Protein AF-A0A3L7NSF2-F1 (afdb_monomer_lite)

Foldseek 3Di:
DDDDDDPPPPDPVPDDDDCVRVDPVQLDDDPVNLCCLLCLLVVLVVQLVVCVVVVVVVSNLVSLLSNLCSLPVNSLVCLLVVSSVDDVVVSLVSQLVSVLLLLAGSQLVSVLVVVCVVQPLHPVNLLQVLQVDDPVVLLVCQLCSRVVSLVVCVVPPVVCVVSSVVSNVSSVVLQVVCVVCVVPDNSSVVSNVSSSSSSSCCCVPPHNVQAHSPQPDPLRRGDPPDDPVSVD

Structure (mmCIF, N/CA/C/O backbone):
data_AF-A0A3L7NSF2-F1
#
_entry.id   AF-A0A3L7NSF2-F1
#
loop_
_atom_site.group_PDB
_atom_site.id
_atom_site.type_symbol
_atom_site.label_atom_id
_atom_site.label_alt_id
_atom_site.label_comp_id
_atom_site.label_asym_id
_atom_site.label_entity_id
_atom_site.label_seq_id
_atom_site.pdbx_PDB_ins_code
_atom_site.Cartn_x
_atom_site.Cartn_y
_atom_site.Cartn_z
_atom_site.occupancy
_atom_site.B_iso_or_equiv
_atom_site.auth_seq_id
_atom_site.auth_comp_id
_atom_site.auth_asym_id
_atom_site.auth_atom_id
_atom_site.pdbx_PDB_model_num
ATOM 1 N N . MET A 1 1 ? 35.091 35.796 -25.288 1.00 38.56 1 MET A N 1
ATOM 2 C CA . MET A 1 1 ? 34.302 34.995 -26.246 1.00 38.56 1 MET A CA 1
ATOM 3 C C . MET A 1 1 ? 34.776 33.554 -26.160 1.00 38.56 1 MET A C 1
ATOM 5 O O . MET A 1 1 ? 35.756 33.196 -26.793 1.00 38.56 1 MET A O 1
ATOM 9 N N . THR A 1 2 ? 34.151 32.759 -25.299 1.00 40.69 2 THR A N 1
ATOM 10 C CA . THR A 1 2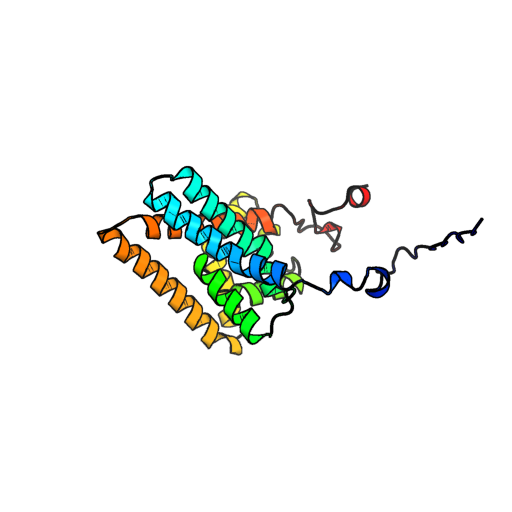 ? 34.398 31.318 -25.173 1.00 40.69 2 THR A CA 1
ATOM 11 C C . THR A 1 2 ? 33.392 30.600 -26.061 1.00 40.69 2 THR A C 1
ATOM 13 O O . THR A 1 2 ? 32.190 30.647 -25.822 1.00 40.69 2 THR A O 1
ATOM 16 N N . THR A 1 3 ? 33.890 30.008 -27.138 1.00 43.97 3 THR A N 1
ATOM 17 C CA . THR A 1 3 ? 33.116 29.259 -28.124 1.00 43.97 3 THR A CA 1
ATOM 18 C C . THR A 1 3 ? 32.697 27.914 -27.533 1.00 43.97 3 THR A C 1
ATOM 20 O O . THR A 1 3 ? 33.499 26.992 -27.395 1.00 43.97 3 THR A O 1
ATOM 23 N N . THR A 1 4 ? 31.426 27.782 -27.158 1.00 45.97 4 THR A N 1
ATOM 24 C CA . THR A 1 4 ? 30.822 26.482 -26.856 1.00 45.97 4 THR A CA 1
ATOM 25 C C . THR A 1 4 ? 30.650 25.706 -28.158 1.00 45.97 4 THR A C 1
ATOM 27 O O . THR A 1 4 ? 29.943 26.117 -29.076 1.00 45.97 4 THR A O 1
ATOM 30 N N . LYS A 1 5 ? 31.354 24.578 -28.247 1.00 44.94 5 LYS A N 1
ATOM 31 C CA . LYS A 1 5 ? 31.265 23.622 -29.352 1.00 44.94 5 LYS A CA 1
ATOM 32 C C . LYS A 1 5 ? 29.852 23.011 -29.346 1.00 44.94 5 LYS A C 1
ATOM 34 O O . LYS A 1 5 ? 29.450 22.498 -28.300 1.00 44.94 5 LYS A O 1
ATOM 39 N N . PRO A 1 6 ? 29.089 23.048 -30.451 1.00 46.16 6 PRO A N 1
ATOM 40 C CA . PRO A 1 6 ? 27.797 22.381 -30.503 1.00 46.16 6 PRO A CA 1
ATOM 41 C C . PRO A 1 6 ? 28.021 20.869 -30.407 1.00 46.16 6 PRO A C 1
ATOM 43 O O . PRO A 1 6 ? 28.740 20.280 -31.215 1.00 46.16 6 PRO A O 1
ATOM 46 N N . CYS A 1 7 ? 27.445 20.251 -29.377 1.00 46.25 7 CYS A N 1
ATOM 47 C CA . CYS A 1 7 ? 27.413 18.804 -29.231 1.00 46.25 7 CYS A CA 1
ATOM 48 C C . CYS A 1 7 ? 26.417 18.260 -30.260 1.00 46.25 7 CYS A C 1
ATOM 50 O O . CYS A 1 7 ? 25.207 18.284 -30.046 1.00 46.25 7 CYS A O 1
ATOM 52 N N . THR A 1 8 ? 26.919 17.826 -31.412 1.00 47.88 8 THR A N 1
ATOM 53 C CA . THR A 1 8 ? 26.154 17.029 -32.372 1.00 47.88 8 THR A CA 1
ATOM 54 C C . THR A 1 8 ? 25.955 15.639 -31.783 1.00 47.88 8 THR A C 1
ATOM 56 O O . THR A 1 8 ? 26.772 14.745 -31.990 1.00 47.88 8 THR A O 1
ATOM 59 N N . VAL A 1 9 ? 24.882 15.466 -31.012 1.00 54.19 9 VAL A N 1
ATOM 60 C CA . VAL A 1 9 ? 24.375 14.140 -30.659 1.00 54.19 9 VAL A CA 1
ATOM 61 C C . VAL A 1 9 ? 23.668 13.603 -31.899 1.00 54.19 9 VAL A C 1
ATOM 63 O O . VAL A 1 9 ? 22.523 13.949 -32.176 1.00 54.19 9 VAL A O 1
ATOM 66 N N . THR A 1 10 ? 24.364 12.786 -32.684 1.00 49.56 10 THR A N 1
ATOM 67 C CA . THR A 1 10 ? 23.710 11.877 -33.628 1.00 49.56 10 THR A CA 1
ATOM 68 C C . THR A 1 10 ? 22.973 10.839 -32.793 1.00 49.56 10 THR A C 1
ATOM 70 O O . THR A 1 10 ? 23.587 9.901 -32.287 1.00 49.56 10 THR A O 1
ATOM 73 N N . ALA A 1 11 ? 21.685 11.080 -32.548 1.00 49.91 11 ALA A N 1
ATOM 74 C CA . ALA A 1 11 ? 20.824 10.166 -31.816 1.00 49.91 11 ALA A CA 1
ATOM 75 C C . ALA A 1 11 ? 20.629 8.896 -32.652 1.00 49.91 11 ALA A C 1
ATOM 77 O O . ALA A 1 11 ? 19.907 8.897 -33.646 1.00 49.91 11 ALA A O 1
ATOM 78 N N . ASP A 1 12 ? 21.315 7.832 -32.253 1.00 55.28 12 ASP A N 1
ATOM 79 C CA . ASP A 1 12 ? 20.995 6.475 -32.668 1.00 55.28 12 ASP A CA 1
ATOM 80 C C . ASP A 1 12 ? 19.658 6.109 -32.007 1.00 55.28 12 ASP A C 1
ATOM 82 O O . ASP A 1 12 ? 19.590 5.976 -30.783 1.00 55.28 12 ASP A O 1
ATOM 86 N N . ALA A 1 13 ? 18.576 6.079 -32.790 1.00 59.28 13 ALA A N 1
ATOM 87 C CA . ALA A 1 13 ? 17.202 6.019 -32.281 1.00 59.28 13 ALA A CA 1
ATOM 88 C C . ALA A 1 13 ? 16.901 4.751 -31.456 1.00 59.28 13 ALA A C 1
ATOM 90 O O . ALA A 1 13 ? 15.953 4.753 -30.672 1.00 59.28 13 ALA A O 1
ATOM 91 N N . ASP A 1 14 ? 17.738 3.716 -31.576 1.00 67.56 14 ASP A N 1
ATOM 92 C CA . ASP A 1 14 ? 17.578 2.431 -30.888 1.00 67.56 14 ASP A CA 1
ATOM 93 C C . ASP A 1 14 ? 18.467 2.264 -29.643 1.00 67.56 14 ASP A C 1
ATOM 95 O O . ASP A 1 14 ? 18.334 1.281 -28.906 1.00 67.56 14 ASP A O 1
ATOM 99 N N . ARG A 1 15 ? 19.369 3.210 -29.347 1.00 84.94 15 ARG A N 1
ATOM 100 C CA . ARG A 1 15 ? 20.243 3.107 -28.170 1.00 84.94 15 ARG A CA 1
ATOM 101 C C . ARG A 1 15 ? 19.612 3.785 -26.952 1.00 84.94 15 ARG A C 1
ATOM 103 O O . ARG A 1 15 ? 19.493 5.007 -26.894 1.00 84.94 15 ARG A O 1
ATOM 110 N N . LEU A 1 16 ? 19.317 3.000 -25.912 1.00 79.50 16 LEU A N 1
ATOM 111 C CA . LEU A 1 16 ? 18.960 3.549 -24.600 1.00 79.50 16 LEU A CA 1
ATOM 112 C C . LEU A 1 16 ? 20.145 4.335 -23.998 1.00 79.50 16 LEU A C 1
ATOM 114 O O . LEU A 1 16 ? 21.285 3.851 -24.040 1.00 79.50 16 LEU A O 1
ATOM 118 N N . PRO A 1 17 ? 19.907 5.525 -23.413 1.00 83.56 17 PRO A N 1
ATOM 119 C CA . PRO A 1 17 ? 20.961 6.307 -22.781 1.00 83.56 17 PRO A CA 1
ATOM 120 C C . PRO A 1 17 ? 21.529 5.566 -21.566 1.00 83.56 17 PRO A C 1
ATOM 122 O O . PRO A 1 17 ? 20.816 4.936 -20.784 1.00 83.56 17 PRO A O 1
ATOM 125 N N . THR A 1 18 ? 22.842 5.647 -21.399 1.00 85.19 18 THR A N 1
ATOM 126 C CA . THR A 1 18 ? 23.561 5.088 -20.252 1.00 85.19 18 THR A CA 1
ATOM 127 C C . THR A 1 18 ? 23.275 5.899 -18.986 1.00 85.19 18 THR A C 1
ATOM 129 O O . THR A 1 18 ? 22.961 7.086 -19.043 1.00 85.19 18 THR A O 1
ATOM 132 N N . LEU A 1 19 ? 23.466 5.298 -17.806 1.00 80.25 19 LEU A N 1
ATOM 133 C CA . LEU A 1 19 ? 23.318 6.013 -16.527 1.00 80.25 19 LEU A CA 1
ATOM 134 C C . LEU A 1 19 ? 24.243 7.236 -16.415 1.00 80.25 19 LEU A C 1
ATOM 136 O O . LEU A 1 19 ? 23.894 8.225 -15.779 1.00 80.25 19 LEU A O 1
ATOM 140 N N . THR A 1 20 ? 25.421 7.184 -17.040 1.00 82.06 20 THR A N 1
ATOM 141 C CA . THR A 1 20 ? 26.344 8.326 -17.080 1.00 82.06 20 THR A CA 1
ATOM 142 C C . THR A 1 20 ? 25.783 9.473 -17.923 1.00 82.06 20 THR A C 1
ATOM 144 O O . THR A 1 20 ? 25.987 10.627 -17.563 1.00 82.06 20 THR A O 1
ATOM 147 N N . GLU A 1 21 ? 25.065 9.162 -19.009 1.00 86.69 21 GLU A N 1
ATOM 148 C CA . GLU A 1 21 ? 24.396 10.145 -19.875 1.00 86.69 21 GLU A CA 1
ATOM 149 C C . GLU A 1 21 ? 23.136 10.727 -19.214 1.00 86.69 21 GLU A C 1
ATOM 151 O O . GLU A 1 21 ? 22.832 11.898 -19.416 1.00 86.69 21 GLU A O 1
ATOM 156 N N . LEU A 1 22 ? 22.433 9.938 -18.394 1.00 83.62 22 LEU A N 1
ATOM 157 C CA . LEU A 1 22 ? 21.234 10.372 -17.665 1.00 83.62 22 LEU A CA 1
ATOM 158 C C . LEU A 1 22 ? 21.534 11.179 -16.392 1.00 83.62 22 LEU A C 1
ATOM 160 O O . LEU A 1 22 ? 20.686 11.953 -15.957 1.00 83.62 22 LEU A O 1
ATOM 164 N N . GLY A 1 23 ? 22.722 11.007 -15.808 1.00 81.31 23 GLY A N 1
ATOM 165 C CA . GLY A 1 23 ? 23.126 11.659 -14.563 1.00 81.31 23 GLY A CA 1
ATOM 166 C C . GLY A 1 23 ? 23.149 10.703 -13.367 1.00 81.31 23 GLY A C 1
ATOM 167 O O . GLY A 1 23 ? 22.295 9.834 -13.192 1.00 81.31 23 GLY A O 1
ATOM 168 N N . ARG A 1 24 ? 24.173 10.853 -12.514 1.00 78.38 24 ARG A N 1
ATOM 169 C CA . ARG A 1 24 ? 24.349 10.035 -11.294 1.00 78.38 24 ARG A CA 1
ATOM 170 C C . ARG A 1 24 ? 23.468 10.493 -10.130 1.00 78.38 24 ARG A C 1
ATOM 172 O O . ARG A 1 24 ? 23.317 9.759 -9.158 1.00 78.38 24 ARG A O 1
ATOM 179 N N . ASP A 1 25 ? 22.906 11.691 -10.216 1.00 79.44 25 ASP A N 1
ATOM 180 C CA . ASP A 1 25 ? 21.967 12.258 -9.249 1.00 79.44 25 ASP A CA 1
ATOM 181 C C . ASP A 1 25 ? 20.656 11.461 -9.171 1.00 79.44 25 ASP A C 1
ATOM 183 O O . ASP A 1 25 ? 20.069 11.366 -8.095 1.00 79.44 25 ASP A O 1
ATOM 187 N N . LEU A 1 26 ? 20.278 10.765 -10.251 1.00 78.94 26 LEU A N 1
ATOM 188 C CA . LEU A 1 26 ? 19.154 9.820 -10.278 1.00 78.94 26 LEU A CA 1
ATOM 189 C C . LEU A 1 26 ? 19.327 8.619 -9.330 1.00 78.94 26 LEU A C 1
ATOM 191 O O . LEU A 1 26 ? 18.358 7.925 -9.032 1.00 78.94 26 LEU A O 1
ATOM 195 N N . LEU A 1 27 ? 20.546 8.366 -8.840 1.00 81.62 27 LEU A N 1
ATOM 196 C CA . LEU A 1 27 ? 20.858 7.249 -7.942 1.00 81.62 27 LEU A CA 1
ATOM 197 C C . LEU A 1 27 ? 20.869 7.649 -6.459 1.00 81.62 27 LEU A C 1
ATOM 199 O O . LEU A 1 27 ? 21.078 6.791 -5.598 1.00 81.62 27 LEU A O 1
ATOM 203 N N . HIS A 1 28 ? 20.686 8.935 -6.135 1.00 85.62 28 HIS A N 1
ATOM 204 C CA . HIS A 1 28 ? 20.808 9.426 -4.766 1.00 85.62 28 HIS A CA 1
ATOM 205 C C . HIS A 1 28 ? 19.482 9.950 -4.202 1.00 85.62 28 HIS A C 1
ATOM 207 O O . HIS A 1 28 ? 18.934 10.953 -4.650 1.00 85.62 28 HIS A O 1
ATOM 213 N N . VAL A 1 29 ? 19.011 9.314 -3.126 1.00 90.06 29 VAL A N 1
ATOM 214 C CA . VAL A 1 29 ? 17.881 9.795 -2.321 1.00 90.06 29 VAL A CA 1
ATOM 215 C C . VAL A 1 29 ? 18.419 10.376 -1.018 1.00 90.06 29 VAL A C 1
ATOM 217 O O . VAL A 1 29 ? 19.033 9.661 -0.224 1.00 90.06 29 VAL A O 1
ATOM 220 N N . SER A 1 30 ? 18.168 11.666 -0.778 1.00 92.56 30 SER A N 1
ATOM 221 C CA . SER A 1 30 ? 18.610 12.329 0.452 1.00 92.56 30 SER A CA 1
ATOM 222 C C . SER A 1 30 ? 17.970 11.702 1.695 1.00 92.56 30 SER A C 1
ATOM 224 O O . SER A 1 30 ? 16.824 11.243 1.667 1.00 92.56 30 SER A O 1
ATOM 226 N N . SER A 1 31 ? 18.684 11.726 2.824 1.00 94.50 31 SER A N 1
ATOM 227 C CA . SER A 1 31 ? 18.188 11.173 4.093 1.00 94.50 31 SER A CA 1
ATOM 228 C C . SER A 1 31 ? 16.869 11.808 4.542 1.00 94.50 31 SER A C 1
ATOM 230 O O . SER A 1 31 ? 16.008 11.111 5.074 1.00 94.50 31 SER A O 1
ATOM 232 N N . VAL A 1 32 ? 16.681 13.107 4.280 1.00 96.44 32 VAL A N 1
ATOM 233 C CA . VAL A 1 32 ? 15.432 13.826 4.581 1.00 96.44 32 VAL A CA 1
ATOM 234 C C . VAL A 1 32 ? 14.285 13.284 3.735 1.00 96.44 32 VAL A C 1
ATOM 236 O O . VAL A 1 32 ? 13.251 12.920 4.286 1.00 96.44 32 VAL A O 1
ATOM 239 N N . ARG A 1 33 ? 14.475 13.154 2.413 1.00 95.00 33 ARG A N 1
ATOM 240 C CA . ARG A 1 33 ? 13.446 12.599 1.524 1.00 95.00 33 ARG A CA 1
ATOM 241 C C . ARG A 1 33 ? 13.092 11.173 1.928 1.00 95.00 33 ARG A C 1
ATOM 243 O O . ARG A 1 33 ? 11.919 10.859 2.049 1.00 95.00 33 ARG A O 1
ATOM 250 N N . ARG A 1 34 ? 14.092 10.344 2.226 1.00 96.19 34 ARG A N 1
ATOM 251 C CA . ARG A 1 34 ? 13.893 8.975 2.720 1.00 96.19 34 ARG A CA 1
ATOM 252 C C . ARG A 1 34 ? 13.057 8.941 4.003 1.00 96.19 34 ARG A C 1
ATOM 254 O O . ARG A 1 34 ? 12.114 8.159 4.086 1.00 96.19 34 ARG A O 1
ATOM 261 N N . ALA A 1 35 ? 13.388 9.778 4.987 1.00 97.12 35 ALA A N 1
ATOM 262 C CA . ALA A 1 35 ? 12.635 9.863 6.236 1.00 97.12 35 ALA A CA 1
ATOM 263 C C . ALA A 1 35 ? 11.191 10.328 5.996 1.00 97.12 35 ALA A C 1
ATOM 265 O O . ALA A 1 35 ? 10.265 9.740 6.549 1.00 97.12 35 ALA A O 1
ATOM 266 N N . MET A 1 36 ? 10.987 11.319 5.123 1.00 97.19 36 MET A N 1
ATOM 267 C CA . MET A 1 36 ? 9.653 11.779 4.735 1.00 97.19 36 MET A CA 1
ATOM 268 C C . MET A 1 36 ? 8.850 10.683 4.029 1.00 97.19 36 MET A C 1
ATOM 270 O O . MET A 1 36 ? 7.712 10.442 4.416 1.00 97.19 36 MET A O 1
ATOM 274 N N . THR A 1 37 ? 9.433 9.976 3.055 1.00 96.81 37 THR A N 1
ATOM 275 C CA . THR A 1 37 ? 8.762 8.889 2.322 1.00 96.81 37 THR A CA 1
ATOM 276 C C . THR A 1 37 ? 8.305 7.775 3.265 1.00 96.81 37 THR A C 1
ATOM 278 O O . THR A 1 37 ? 7.175 7.307 3.152 1.00 96.81 37 THR A O 1
ATOM 281 N N . ILE A 1 38 ? 9.140 7.376 4.232 1.00 97.81 38 ILE A N 1
ATOM 282 C CA . ILE A 1 38 ? 8.776 6.358 5.234 1.00 97.81 38 ILE A CA 1
ATOM 283 C C . ILE A 1 38 ? 7.758 6.903 6.245 1.00 97.81 38 ILE A C 1
ATOM 285 O O . ILE A 1 38 ? 6.877 6.165 6.673 1.00 97.81 38 ILE A O 1
ATOM 289 N N . GLY A 1 39 ? 7.864 8.176 6.636 1.00 98.25 39 GLY A N 1
ATOM 290 C CA . GLY A 1 39 ? 6.999 8.799 7.641 1.00 98.25 39 GLY A CA 1
ATOM 291 C C . GLY A 1 39 ? 5.589 9.127 7.145 1.00 98.25 39 GLY A C 1
ATOM 292 O O . GLY A 1 39 ? 4.640 9.087 7.926 1.00 98.25 39 GLY A O 1
ATOM 293 N N . LEU A 1 40 ? 5.425 9.422 5.854 1.00 97.94 40 LEU A N 1
ATOM 294 C CA . LEU A 1 40 ? 4.169 9.922 5.293 1.00 97.94 40 LEU A CA 1
ATOM 295 C C . LEU A 1 40 ? 2.960 8.975 5.474 1.00 97.94 40 LEU A C 1
ATOM 297 O O . LEU A 1 40 ? 1.902 9.476 5.857 1.00 97.94 40 LEU A O 1
ATOM 301 N N . PRO A 1 41 ? 3.074 7.637 5.305 1.00 98.25 41 PRO A N 1
ATOM 302 C CA . PRO A 1 41 ? 1.992 6.713 5.656 1.00 98.25 41 PRO A CA 1
ATOM 303 C C . PRO A 1 41 ? 1.529 6.849 7.114 1.00 98.25 41 PRO A C 1
ATOM 305 O O . PRO A 1 41 ? 0.333 6.873 7.394 1.00 98.25 41 PRO A O 1
ATOM 308 N N . PHE A 1 42 ? 2.464 6.992 8.056 1.00 98.50 42 PHE A N 1
ATOM 309 C CA . PHE A 1 42 ? 2.132 7.138 9.474 1.00 98.50 42 PHE A CA 1
ATOM 310 C C . PHE A 1 42 ? 1.480 8.488 9.769 1.00 98.50 42 PHE A C 1
ATOM 312 O O . PHE A 1 42 ? 0.560 8.548 10.579 1.00 98.50 42 PHE A O 1
ATOM 319 N N . LEU A 1 43 ? 1.898 9.556 9.082 1.00 98.31 43 LEU A N 1
ATOM 320 C CA . LEU A 1 43 ? 1.248 10.865 9.180 1.00 98.31 43 LEU A CA 1
ATOM 321 C C . LEU A 1 43 ? -0.188 10.828 8.645 1.00 98.31 43 LEU A C 1
ATOM 323 O O . LEU A 1 43 ? -1.082 11.378 9.281 1.00 98.31 43 LEU A O 1
ATOM 327 N N . ALA A 1 44 ? -0.431 10.149 7.521 1.00 98.31 44 ALA A N 1
ATOM 328 C CA . ALA A 1 44 ? -1.778 9.981 6.978 1.00 98.31 44 ALA A CA 1
ATOM 329 C C . ALA A 1 44 ? -2.673 9.155 7.923 1.00 98.31 44 ALA A C 1
ATOM 331 O O . ALA A 1 44 ? -3.812 9.538 8.194 1.00 98.31 44 ALA A O 1
ATOM 332 N N . MET A 1 45 ? -2.137 8.076 8.502 1.00 98.25 45 MET A N 1
ATOM 333 C CA . MET A 1 45 ? -2.825 7.274 9.521 1.00 98.25 45 MET A CA 1
ATOM 334 C C . MET A 1 45 ? -3.129 8.081 10.796 1.00 98.25 45 MET A C 1
ATOM 336 O O . MET A 1 45 ? -4.248 8.044 11.305 1.00 98.25 45 MET A O 1
ATOM 340 N N . ALA A 1 46 ? -2.161 8.855 11.293 1.00 98.44 46 ALA A N 1
ATOM 341 C CA . ALA A 1 46 ? -2.358 9.740 12.438 1.00 98.44 46 ALA A CA 1
ATOM 342 C C . ALA A 1 46 ? -3.412 10.816 12.140 1.00 98.44 46 ALA A C 1
ATOM 344 O O . ALA A 1 46 ? -4.282 11.068 12.970 1.00 98.44 46 ALA A O 1
ATOM 345 N N . GLY A 1 47 ? -3.385 11.396 10.936 1.00 98.50 47 GLY A N 1
ATOM 346 C CA . GLY A 1 47 ? -4.398 12.334 10.461 1.00 98.50 47 GLY A CA 1
ATOM 347 C C . GLY A 1 47 ? -5.795 11.721 10.494 1.00 98.50 47 GLY A C 1
ATOM 348 O O . GLY A 1 47 ? -6.708 12.321 11.056 1.00 98.50 47 GLY A O 1
ATOM 349 N N . TYR A 1 48 ? -5.959 10.496 9.983 1.00 98.62 48 TYR A N 1
ATOM 350 C CA . TYR A 1 48 ? -7.230 9.781 10.087 1.00 98.62 48 TYR A CA 1
ATOM 351 C C . TYR A 1 48 ? -7.691 9.646 11.544 1.00 98.62 48 TYR A C 1
ATOM 353 O O . TYR A 1 48 ? -8.825 10.014 11.859 1.00 98.62 48 TYR A O 1
ATOM 361 N N . ALA A 1 49 ? -6.826 9.155 12.436 1.00 97.81 49 ALA A N 1
ATOM 362 C CA . ALA A 1 49 ? -7.170 8.938 13.840 1.00 97.81 49 ALA A CA 1
ATOM 363 C C . ALA A 1 49 ? -7.583 10.243 14.544 1.00 97.81 49 ALA A C 1
ATOM 365 O O . ALA A 1 49 ? -8.613 10.284 15.216 1.00 97.81 49 ALA A O 1
ATOM 366 N N . ILE A 1 50 ? -6.831 11.327 14.335 1.00 98.44 50 ILE A N 1
ATOM 367 C CA . ILE A 1 50 ? -7.117 12.640 14.924 1.00 98.44 50 ILE A CA 1
ATOM 368 C C . ILE A 1 50 ? -8.440 13.192 14.383 1.00 98.44 50 ILE A C 1
ATOM 370 O O . ILE A 1 50 ? -9.351 13.470 15.162 1.00 98.44 50 ILE A O 1
ATOM 374 N N . PHE A 1 51 ? -8.596 13.305 13.062 1.00 98.62 51 PHE A N 1
ATOM 375 C CA . PHE A 1 51 ? -9.780 13.943 12.483 1.00 98.62 51 PHE A CA 1
ATOM 376 C C . PHE A 1 51 ? -11.058 13.141 12.728 1.00 98.62 51 PHE A C 1
ATOM 378 O O . PHE A 1 51 ? -12.096 13.734 13.016 1.00 98.62 51 PHE A O 1
ATOM 385 N N . SER A 1 52 ? -10.994 11.808 12.685 1.00 97.94 52 SER A N 1
ATOM 386 C CA . SER A 1 52 ? -12.148 10.968 13.026 1.00 97.94 52 SER A CA 1
ATOM 387 C C . SER A 1 52 ? -12.531 11.096 14.504 1.00 97.94 52 SER A C 1
ATOM 389 O O . SER A 1 52 ? -13.718 11.209 14.803 1.00 97.94 52 SER A O 1
ATOM 391 N N . SER A 1 53 ? -11.556 11.185 15.421 1.00 95.88 53 SER A N 1
ATOM 392 C CA . SER A 1 53 ? -11.824 11.407 16.853 1.00 95.88 53 SER A CA 1
ATOM 393 C C . SER A 1 53 ? -12.466 12.769 17.151 1.00 95.88 53 SER A C 1
ATOM 395 O O . SER A 1 53 ? -13.258 12.886 18.081 1.00 95.88 53 SER A O 1
ATOM 397 N N . MET A 1 54 ? -12.184 13.781 16.324 1.00 97.62 54 MET A N 1
ATOM 398 C CA . MET A 1 54 ? -12.805 15.110 16.390 1.00 97.62 54 MET A CA 1
ATOM 399 C C . MET A 1 54 ? -14.151 15.189 15.645 1.00 97.62 54 MET A C 1
ATOM 401 O O . MET A 1 54 ? -14.774 16.249 15.608 1.00 97.62 54 MET A O 1
ATOM 405 N N . GLY A 1 55 ? -14.597 14.098 15.009 1.00 97.06 55 GLY A N 1
ATOM 406 C CA . GLY A 1 55 ? -15.820 14.051 14.202 1.00 97.06 55 GLY A CA 1
ATOM 407 C C . GLY A 1 55 ? -15.703 14.690 12.810 1.00 97.06 55 GLY A C 1
ATOM 408 O O . GLY A 1 55 ? -16.704 14.824 12.108 1.00 97.06 55 GLY A O 1
ATOM 409 N N . TRP A 1 56 ? -14.500 15.072 12.370 1.00 98.31 56 TRP A N 1
ATOM 410 C CA . TRP A 1 56 ? -14.236 15.697 11.067 1.00 98.31 56 TRP A CA 1
ATOM 411 C C . TRP A 1 56 ? -14.102 14.642 9.961 1.00 98.31 56 TRP A C 1
ATOM 413 O O . TRP A 1 56 ? -13.054 14.474 9.331 1.00 98.31 56 TRP A O 1
ATOM 423 N N . TRP A 1 57 ? -15.191 13.913 9.722 1.00 97.94 57 TRP A N 1
ATOM 424 C CA . TRP A 1 57 ? -15.222 12.754 8.828 1.00 97.94 57 TRP A CA 1
ATOM 425 C C . TRP A 1 57 ? -14.751 13.015 7.389 1.00 97.94 57 TRP A C 1
ATOM 427 O O . TRP A 1 57 ? -13.985 12.189 6.894 1.00 97.94 57 TRP A O 1
ATOM 437 N N . PRO A 1 58 ? -15.102 14.129 6.711 1.00 98.25 58 PRO A N 1
ATOM 438 C CA . PRO A 1 58 ? -14.603 14.378 5.357 1.00 98.25 58 PRO A CA 1
ATOM 439 C C . PRO A 1 58 ? -13.071 14.432 5.286 1.00 98.25 58 PRO A C 1
ATOM 441 O O . PRO A 1 58 ? -12.466 13.817 4.412 1.00 98.25 58 PRO A O 1
ATOM 444 N N . VAL A 1 59 ? -12.430 15.103 6.249 1.00 98.19 59 VAL A N 1
ATOM 445 C CA . VAL A 1 59 ? -10.963 15.213 6.309 1.00 98.19 59 VAL A CA 1
ATOM 446 C C . VAL A 1 59 ? -10.332 13.873 6.693 1.00 98.19 59 VAL A C 1
ATOM 448 O O . VAL A 1 59 ? -9.305 13.494 6.133 1.00 98.19 59 VAL A O 1
ATOM 451 N N . ALA A 1 60 ? -10.972 13.111 7.585 1.00 98.31 60 ALA A N 1
ATOM 452 C CA . ALA A 1 60 ? -10.531 11.762 7.926 1.00 98.31 60 ALA A CA 1
ATOM 453 C C . ALA A 1 60 ? -10.545 10.831 6.698 1.00 98.31 60 ALA A C 1
ATOM 455 O O . ALA A 1 60 ? -9.565 10.136 6.439 1.00 98.31 60 ALA A O 1
ATOM 456 N N . VAL A 1 61 ? -11.612 10.853 5.893 1.00 97.88 61 VAL A N 1
ATOM 457 C CA . VAL A 1 61 ? -11.694 10.064 4.652 1.00 97.88 61 VAL A CA 1
ATOM 458 C C . VAL A 1 61 ? -10.601 10.478 3.667 1.00 97.88 61 VAL A C 1
ATOM 460 O O . VAL A 1 61 ? -9.928 9.607 3.118 1.00 97.88 61 VAL A O 1
ATOM 463 N N . ILE A 1 62 ? -10.352 11.782 3.497 1.00 97.81 62 ILE A N 1
ATOM 464 C CA . ILE A 1 62 ? -9.244 12.280 2.662 1.00 97.81 62 ILE A CA 1
ATOM 465 C C . ILE A 1 62 ? -7.895 11.745 3.161 1.00 97.81 62 ILE A C 1
ATOM 467 O O . ILE A 1 62 ? -7.063 11.345 2.348 1.00 97.81 62 ILE A O 1
ATOM 471 N N . ALA A 1 63 ? -7.677 11.674 4.476 1.00 98.25 63 ALA A N 1
ATOM 472 C CA . ALA A 1 63 ? -6.454 11.107 5.039 1.00 98.25 63 ALA A CA 1
ATOM 473 C C . ALA A 1 63 ? -6.287 9.615 4.688 1.00 98.25 63 ALA A C 1
ATOM 475 O O . ALA A 1 63 ? -5.181 9.189 4.353 1.00 98.25 63 ALA A O 1
ATOM 476 N N . VAL A 1 64 ? -7.372 8.829 4.676 1.00 97.69 64 VAL A N 1
ATOM 477 C CA . VAL A 1 64 ? -7.331 7.425 4.220 1.00 97.69 64 VAL A CA 1
ATOM 478 C C . VAL A 1 64 ? -7.089 7.331 2.718 1.00 97.69 64 VAL A C 1
ATOM 480 O O . VAL A 1 64 ? -6.286 6.509 2.290 1.00 97.69 64 VAL A O 1
ATOM 483 N N . MET A 1 65 ? -7.711 8.189 1.907 1.00 95.88 65 MET A N 1
ATOM 484 C CA . MET A 1 65 ? -7.445 8.234 0.464 1.00 95.88 65 MET A CA 1
ATOM 485 C C . MET A 1 65 ? -5.974 8.554 0.175 1.00 95.88 65 MET A C 1
ATOM 487 O O . MET A 1 65 ? -5.350 7.891 -0.654 1.00 95.88 65 MET A O 1
ATOM 491 N N . ALA A 1 66 ? -5.406 9.530 0.891 1.00 96.38 66 ALA A N 1
ATOM 492 C CA . ALA A 1 66 ? -3.988 9.853 0.815 1.00 96.38 66 ALA A CA 1
ATOM 493 C C . ALA A 1 66 ? -3.136 8.649 1.227 1.00 96.38 66 ALA A C 1
ATOM 495 O O . ALA A 1 66 ? -2.226 8.277 0.489 1.00 96.38 66 ALA A O 1
ATOM 496 N N . LEU A 1 67 ? -3.463 7.995 2.349 1.00 97.31 67 LEU A N 1
ATOM 497 C CA . LEU A 1 67 ? -2.781 6.780 2.789 1.00 97.31 67 LEU A CA 1
ATOM 498 C C . LEU A 1 67 ? -2.798 5.703 1.699 1.00 97.31 67 LEU A C 1
ATOM 500 O O . LEU A 1 67 ? -1.735 5.198 1.360 1.00 97.31 67 LEU A O 1
ATOM 504 N N . CYS A 1 68 ? -3.960 5.395 1.117 1.00 94.56 68 CYS A N 1
ATOM 505 C CA . CYS A 1 68 ? -4.092 4.407 0.047 1.00 94.56 68 CYS A CA 1
ATOM 506 C C . CYS A 1 68 ? -3.230 4.757 -1.170 1.00 94.56 68 CYS A C 1
ATOM 508 O O . CYS A 1 68 ? -2.577 3.876 -1.717 1.00 94.56 68 CYS A O 1
ATOM 510 N N . PHE A 1 69 ? -3.188 6.025 -1.590 1.00 93.19 69 PHE A N 1
ATOM 511 C CA . PHE A 1 69 ? -2.307 6.446 -2.681 1.00 93.19 69 PHE A CA 1
ATOM 512 C C . PHE A 1 69 ? -0.827 6.260 -2.316 1.00 93.19 69 PHE A C 1
ATOM 514 O O . PHE A 1 69 ? -0.064 5.692 -3.097 1.00 93.19 69 PHE A O 1
ATOM 521 N N . ILE A 1 70 ? -0.423 6.689 -1.117 1.00 95.25 70 ILE A N 1
ATOM 522 C CA . ILE A 1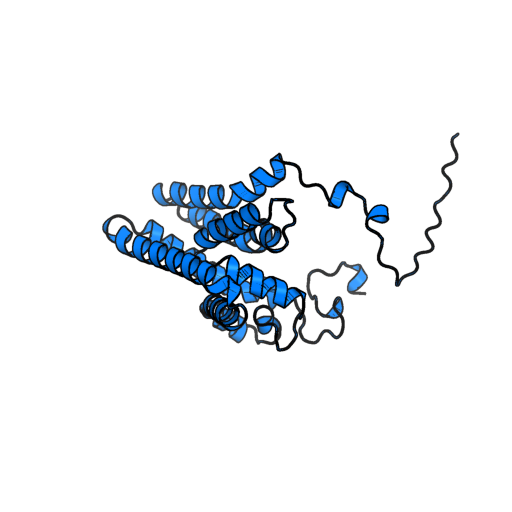 70 ? 0.967 6.611 -0.655 1.00 95.25 70 ILE A CA 1
ATOM 523 C C . ILE A 1 70 ? 1.431 5.150 -0.552 1.00 95.25 70 ILE A C 1
ATOM 525 O O . ILE A 1 70 ? 2.530 4.823 -1.001 1.00 95.25 70 ILE A O 1
ATOM 529 N N . THR A 1 71 ? 0.603 4.261 0.000 1.00 92.81 71 THR A N 1
ATOM 530 C CA . THR A 1 71 ? 0.936 2.838 0.184 1.00 92.81 71 THR A CA 1
ATOM 531 C C . THR A 1 71 ? 0.765 1.992 -1.073 1.00 92.81 71 THR A C 1
ATOM 533 O O . THR A 1 71 ? 1.076 0.808 -1.046 1.00 92.81 71 THR A O 1
ATOM 536 N N . TYR A 1 72 ? 0.309 2.556 -2.191 1.00 85.06 72 TYR A N 1
ATOM 537 C CA . TYR A 1 72 ? 0.264 1.832 -3.461 1.00 85.06 72 TYR A CA 1
ATOM 538 C C . TYR A 1 72 ? 1.177 2.435 -4.517 1.00 85.06 72 TYR A C 1
ATOM 540 O O . TYR A 1 72 ? 2.064 1.752 -5.020 1.00 85.06 72 TYR A O 1
ATOM 548 N N . GLY A 1 73 ? 0.970 3.711 -4.836 1.00 86.62 73 GLY A N 1
ATOM 549 C CA . GLY A 1 73 ? 1.637 4.387 -5.945 1.00 86.62 73 GLY A CA 1
ATOM 550 C C . GLY A 1 73 ? 2.934 5.105 -5.578 1.00 86.62 73 GLY A C 1
ATOM 551 O O . GLY A 1 73 ? 3.601 5.609 -6.474 1.00 86.62 73 GLY A O 1
ATOM 552 N N . SER A 1 74 ? 3.289 5.198 -4.291 1.00 93.81 74 SER A N 1
ATOM 553 C CA . SER A 1 74 ? 4.462 5.960 -3.839 1.00 93.81 74 SER A CA 1
ATOM 554 C C . SER A 1 74 ? 5.360 5.139 -2.909 1.00 93.81 74 SER A C 1
ATOM 556 O O . SER A 1 74 ? 6.094 4.278 -3.388 1.00 93.81 74 SER A O 1
ATOM 558 N N . THR A 1 75 ? 5.308 5.355 -1.592 1.00 97.00 75 THR A N 1
ATOM 559 C CA . THR A 1 75 ? 6.215 4.748 -0.606 1.00 97.00 75 THR A CA 1
ATOM 560 C C . THR A 1 75 ? 6.354 3.236 -0.754 1.00 97.00 75 THR A C 1
ATOM 562 O O . THR A 1 75 ? 7.470 2.721 -0.725 1.00 97.00 75 THR A O 1
ATOM 565 N N . SER A 1 76 ? 5.252 2.503 -0.915 1.00 96.81 76 SER A N 1
ATOM 566 C CA . SER A 1 76 ? 5.345 1.045 -1.030 1.00 96.81 76 SER A CA 1
ATOM 567 C C . SER A 1 76 ? 5.922 0.599 -2.365 1.00 96.81 76 SER A C 1
ATOM 569 O O . SER A 1 76 ? 6.659 -0.379 -2.379 1.00 96.81 76 SER A O 1
ATOM 571 N N . HIS A 1 77 ? 5.665 1.317 -3.460 1.00 96.12 77 HIS A N 1
ATOM 572 C CA . HIS A 1 77 ? 6.302 1.043 -4.749 1.00 96.12 77 HIS A CA 1
ATOM 573 C C . HIS A 1 77 ? 7.825 1.231 -4.646 1.00 96.12 77 HIS A C 1
ATOM 575 O O . HIS A 1 77 ? 8.591 0.341 -5.013 1.00 96.12 77 HIS A O 1
ATOM 581 N N . ASP A 1 78 ? 8.272 2.325 -4.021 1.00 96.50 78 ASP A N 1
ATOM 582 C CA . ASP A 1 78 ? 9.693 2.566 -3.749 1.00 96.50 78 ASP A CA 1
ATOM 583 C C . ASP A 1 78 ? 10.322 1.466 -2.877 1.00 96.50 78 ASP A C 1
ATOM 585 O O . ASP A 1 78 ? 11.442 1.010 -3.124 1.00 96.50 78 ASP A O 1
ATOM 589 N N . LEU A 1 79 ? 9.599 0.994 -1.858 1.00 97.75 79 LEU A N 1
ATOM 590 C CA . LEU A 1 79 ? 10.046 -0.112 -1.011 1.00 97.75 79 LEU A CA 1
ATOM 591 C C . LEU A 1 79 ? 10.051 -1.449 -1.763 1.00 97.75 79 LEU A C 1
ATOM 593 O O . LEU A 1 79 ? 10.962 -2.251 -1.573 1.00 97.75 79 LEU A O 1
ATOM 597 N N . VAL A 1 80 ? 9.079 -1.719 -2.629 1.00 97.69 80 VAL A N 1
ATOM 598 C CA . VAL A 1 80 ? 9.046 -2.938 -3.448 1.00 97.69 80 VAL A CA 1
ATOM 599 C C . VAL A 1 80 ? 10.270 -3.004 -4.363 1.00 97.69 80 VAL A C 1
ATOM 601 O O . VAL A 1 80 ? 10.951 -4.033 -4.387 1.00 97.69 80 VAL A O 1
ATOM 604 N N . HIS A 1 81 ? 10.605 -1.885 -5.010 1.00 96.44 81 HIS A N 1
ATOM 605 C CA . HIS A 1 81 ? 11.752 -1.753 -5.916 1.00 96.44 81 HIS A CA 1
ATOM 606 C C . HIS A 1 81 ? 13.083 -1.438 -5.215 1.00 96.44 81 HIS A C 1
ATOM 608 O O . HIS A 1 81 ? 14.125 -1.385 -5.861 1.00 96.44 81 HIS A O 1
ATOM 614 N N . GLN A 1 82 ? 13.079 -1.266 -3.890 1.00 95.31 82 GLN A N 1
ATOM 615 C CA . GLN A 1 82 ? 14.260 -0.940 -3.073 1.00 95.31 82 GLN A CA 1
ATOM 616 C C . GLN A 1 82 ? 14.980 0.354 -3.501 1.00 95.31 82 GLN A C 1
ATOM 618 O O . GLN A 1 82 ? 16.185 0.510 -3.286 1.00 95.31 82 GLN A O 1
ATOM 623 N N . THR A 1 83 ? 14.244 1.320 -4.052 1.00 94.06 83 THR A N 1
ATOM 624 C CA . THR A 1 83 ? 14.790 2.577 -4.602 1.00 94.06 83 THR A CA 1
ATOM 625 C C . THR A 1 83 ? 15.247 3.553 -3.518 1.00 94.06 83 THR A C 1
ATOM 627 O O . THR A 1 83 ? 16.044 4.452 -3.775 1.00 94.06 83 THR A O 1
ATOM 630 N N . LEU A 1 84 ? 14.810 3.360 -2.268 1.00 93.88 84 LEU A N 1
ATOM 631 C CA . LEU A 1 84 ? 15.170 4.239 -1.152 1.00 93.88 84 LEU A CA 1
ATOM 632 C C . LEU A 1 84 ? 16.615 4.066 -0.667 1.00 93.88 84 LEU A C 1
ATOM 634 O O . LEU A 1 84 ? 17.074 4.878 0.139 1.00 93.88 84 LEU A O 1
ATOM 638 N N . GLY A 1 85 ? 17.335 3.026 -1.104 1.00 92.62 85 GLY A N 1
ATOM 639 C CA . GLY A 1 85 ? 18.714 2.754 -0.676 1.00 92.62 85 GLY A CA 1
ATOM 640 C C . GLY A 1 85 ? 18.832 2.314 0.790 1.00 92.62 85 GLY A C 1
ATOM 641 O O . GLY A 1 85 ? 19.806 2.638 1.474 1.00 92.62 85 GLY A O 1
ATOM 642 N N . LEU A 1 86 ? 17.808 1.628 1.303 1.00 95.00 86 LEU A N 1
ATOM 643 C CA . LEU A 1 86 ? 17.801 1.017 2.633 1.00 95.00 86 LEU A CA 1
ATOM 644 C C . LEU A 1 86 ? 18.528 -0.335 2.618 1.00 95.00 86 LEU A C 1
ATOM 646 O O . LEU A 1 86 ? 18.570 -1.026 1.602 1.00 95.00 86 LEU A O 1
ATOM 650 N N . ARG A 1 87 ? 19.038 -0.782 3.775 1.00 96.50 87 ARG A N 1
ATOM 651 C CA . ARG A 1 87 ? 19.485 -2.182 3.917 1.00 96.50 87 ARG A CA 1
ATOM 652 C C . ARG A 1 87 ? 18.285 -3.107 3.681 1.00 96.50 87 ARG A C 1
ATOM 654 O O . ARG A 1 87 ? 17.198 -2.834 4.185 1.00 96.50 87 ARG A O 1
ATOM 661 N N . ARG A 1 88 ? 18.492 -4.231 2.986 1.00 94.81 88 ARG A N 1
ATOM 662 C CA . ARG A 1 88 ? 17.422 -5.157 2.561 1.00 94.81 88 ARG A CA 1
ATOM 663 C C . ARG A 1 88 ? 16.474 -5.587 3.690 1.00 94.81 88 ARG A C 1
ATOM 665 O O . ARG A 1 88 ? 15.267 -5.642 3.478 1.00 94.81 88 ARG A O 1
ATOM 672 N N . SER A 1 89 ? 17.001 -5.859 4.885 1.00 96.31 89 SER A N 1
ATOM 673 C CA . SER A 1 89 ? 16.192 -6.227 6.056 1.00 96.31 89 SER A CA 1
ATOM 674 C C . SER A 1 89 ? 15.284 -5.088 6.525 1.00 96.31 89 SER A C 1
ATOM 676 O O . SER A 1 89 ? 14.100 -5.309 6.755 1.00 96.31 89 SER A O 1
ATOM 678 N N . TRP A 1 90 ? 15.811 -3.865 6.604 1.00 97.62 90 TRP A N 1
ATOM 679 C CA . TRP A 1 90 ? 15.035 -2.676 6.955 1.00 97.62 90 TRP A CA 1
ATOM 680 C C . TRP A 1 90 ? 13.997 -2.338 5.894 1.00 97.62 90 TRP A C 1
ATOM 682 O O . TRP A 1 90 ? 12.875 -1.988 6.232 1.00 97.62 90 TRP A O 1
ATOM 692 N N . ASN A 1 91 ? 14.342 -2.490 4.619 1.00 97.75 91 ASN A N 1
ATOM 693 C CA . ASN A 1 91 ? 13.402 -2.289 3.528 1.00 97.75 91 ASN A CA 1
ATOM 694 C C . ASN A 1 91 ? 12.212 -3.258 3.622 1.00 97.75 91 ASN A C 1
ATOM 696 O O . ASN A 1 91 ? 11.062 -2.843 3.534 1.00 97.75 91 ASN A O 1
ATOM 700 N N . GLN A 1 92 ? 12.488 -4.547 3.851 1.00 97.00 92 GLN A N 1
ATOM 701 C CA . GLN A 1 92 ? 11.449 -5.551 4.088 1.00 97.00 92 GLN A CA 1
ATOM 702 C C . GLN A 1 92 ? 10.602 -5.203 5.313 1.00 97.00 92 GLN A C 1
ATOM 704 O O . GLN A 1 92 ? 9.383 -5.288 5.234 1.00 97.00 92 GLN A O 1
ATOM 709 N N . PHE A 1 93 ? 11.236 -4.830 6.426 1.00 98.06 93 PHE A N 1
ATOM 710 C CA . PHE A 1 93 ? 10.538 -4.454 7.652 1.00 98.06 93 PHE A CA 1
ATOM 711 C C . PHE A 1 93 ? 9.572 -3.289 7.412 1.00 98.06 93 PHE A C 1
ATOM 713 O O . PHE A 1 93 ? 8.394 -3.402 7.741 1.00 98.06 93 PHE A O 1
ATOM 720 N N . TRP A 1 94 ? 10.050 -2.204 6.795 1.00 98.38 94 TRP A N 1
ATOM 721 C CA . TRP A 1 94 ? 9.224 -1.033 6.507 1.00 98.38 94 TRP A CA 1
ATOM 722 C C . TRP A 1 94 ? 8.094 -1.354 5.542 1.00 98.38 94 TRP A C 1
ATOM 724 O O . TRP A 1 94 ? 6.974 -0.922 5.788 1.00 98.38 94 TRP A O 1
ATOM 734 N N . LEU A 1 95 ? 8.352 -2.155 4.503 1.00 98.44 95 LEU A N 1
ATOM 735 C CA . LEU A 1 95 ? 7.301 -2.599 3.594 1.00 98.44 95 LEU A CA 1
ATOM 736 C C . LEU A 1 95 ? 6.223 -3.376 4.350 1.00 98.44 95 LEU A C 1
ATOM 738 O O . LEU A 1 95 ? 5.056 -3.023 4.278 1.00 98.44 95 LEU A O 1
ATOM 742 N N . SER A 1 96 ? 6.600 -4.393 5.124 1.00 98.25 96 SER A N 1
ATOM 743 C CA . SER A 1 96 ? 5.642 -5.182 5.901 1.00 98.25 96 SER A CA 1
ATOM 744 C C . SER A 1 96 ? 4.839 -4.311 6.874 1.00 98.25 96 SER A C 1
ATOM 746 O O . SER A 1 96 ? 3.623 -4.445 6.946 1.00 98.25 96 SER A O 1
ATOM 748 N N . LEU A 1 97 ? 5.495 -3.396 7.593 1.00 98.31 97 LEU A N 1
ATOM 749 C CA . LEU A 1 97 ? 4.843 -2.525 8.573 1.00 98.31 97 LEU A CA 1
ATOM 750 C C . LEU A 1 97 ? 3.879 -1.516 7.929 1.00 98.31 97 LEU A C 1
ATOM 752 O O . LEU A 1 97 ? 2.772 -1.327 8.423 1.00 98.31 97 LEU A O 1
ATOM 756 N N . ILE A 1 98 ? 4.285 -0.868 6.837 1.00 98.44 98 ILE A N 1
ATOM 757 C CA . ILE A 1 98 ? 3.462 0.130 6.137 1.00 98.44 98 ILE A CA 1
ATOM 758 C C . ILE A 1 98 ? 2.260 -0.537 5.465 1.00 98.44 98 ILE A C 1
ATOM 760 O O . ILE A 1 98 ? 1.149 -0.012 5.506 1.00 98.44 98 ILE A O 1
ATOM 764 N N . GLU A 1 99 ? 2.452 -1.725 4.901 1.00 97.81 99 GLU A N 1
ATOM 765 C CA . GLU A 1 99 ? 1.385 -2.470 4.232 1.00 97.81 99 GLU A CA 1
ATOM 766 C C . GLU A 1 99 ? 0.338 -2.993 5.225 1.00 97.81 99 GLU A C 1
ATOM 768 O O . GLU A 1 99 ? -0.848 -3.035 4.891 1.00 97.81 99 GLU A O 1
ATOM 773 N N . LEU A 1 100 ? 0.733 -3.274 6.475 1.00 97.75 100 LEU A N 1
ATOM 774 C CA . LEU A 1 100 ? -0.205 -3.581 7.559 1.00 97.75 100 LEU A CA 1
ATOM 775 C C . LEU A 1 100 ? -1.150 -2.416 7.877 1.00 97.75 100 LEU A C 1
ATOM 777 O O . LEU A 1 100 ? -2.296 -2.679 8.236 1.00 97.75 100 LEU A O 1
ATOM 781 N N . LEU A 1 101 ? -0.733 -1.153 7.692 1.00 97.44 101 LEU A N 1
ATOM 782 C CA . LEU A 1 101 ? -1.656 -0.014 7.809 1.00 97.44 101 LEU A CA 1
ATOM 783 C C . LEU A 1 101 ? -2.803 -0.168 6.802 1.00 97.44 101 LEU A C 1
ATOM 785 O O . LEU A 1 101 ? -3.964 0.012 7.130 1.00 97.44 101 LEU A O 1
ATOM 789 N N . SER A 1 102 ? -2.500 -0.610 5.583 1.00 95.56 102 SER A N 1
ATOM 790 C CA . SER A 1 102 ? -3.518 -0.857 4.556 1.00 95.56 102 SER A CA 1
ATOM 791 C C . SER A 1 102 ? -4.182 -2.238 4.651 1.00 95.56 102 SER A C 1
ATOM 793 O O . SER A 1 102 ? -4.876 -2.620 3.715 1.00 95.56 102 SER A O 1
ATOM 795 N N . LEU A 1 103 ? -3.976 -2.988 5.743 1.00 96.38 103 LEU A N 1
ATOM 796 C CA . LEU A 1 103 ? -4.472 -4.359 5.939 1.00 96.38 103 LEU A CA 1
ATOM 797 C C . LEU A 1 103 ? -4.035 -5.335 4.829 1.00 96.38 103 LEU A C 1
ATOM 799 O O . LEU A 1 103 ? -4.792 -6.214 4.414 1.00 96.38 103 LEU A O 1
ATOM 803 N N . ARG A 1 104 ? -2.795 -5.188 4.344 1.00 95.50 104 ARG A N 1
ATOM 804 C CA . ARG A 1 104 ? -2.208 -6.002 3.269 1.00 95.50 104 ARG A CA 1
ATOM 805 C C . ARG A 1 104 ? -0.901 -6.664 3.704 1.00 95.50 104 ARG A C 1
ATOM 807 O O . ARG A 1 104 ? -0.251 -6.266 4.667 1.00 95.50 104 ARG A O 1
ATOM 814 N N . SER A 1 105 ? -0.510 -7.698 2.962 1.00 97.69 105 SER A N 1
ATOM 815 C CA . SER A 1 105 ? 0.791 -8.353 3.110 1.00 97.69 105 SER A CA 1
ATOM 816 C C . SER A 1 105 ? 1.805 -7.697 2.180 1.00 97.69 105 SER A C 1
ATOM 818 O O . SER A 1 105 ? 1.731 -7.854 0.960 1.00 97.69 105 SER A O 1
ATOM 820 N N . GLY A 1 106 ? 2.792 -7.009 2.753 1.00 97.81 106 GLY A N 1
ATOM 821 C CA . GLY A 1 106 ? 3.869 -6.400 1.976 1.00 97.81 106 GLY A CA 1
ATOM 822 C C . GLY A 1 106 ? 4.765 -7.419 1.271 1.00 97.81 106 GLY A C 1
ATOM 823 O O . GLY A 1 106 ? 5.290 -7.151 0.192 1.00 97.81 106 GL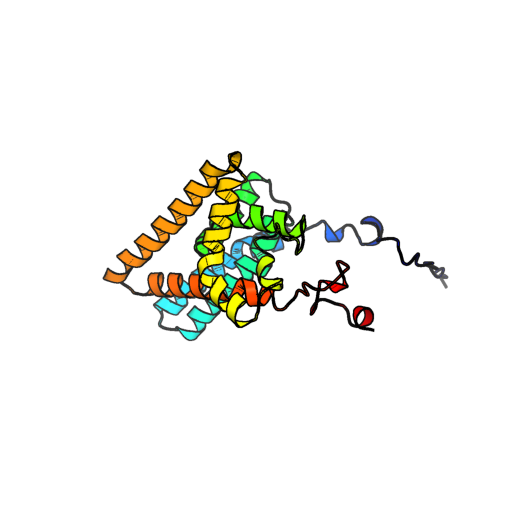Y A O 1
ATOM 824 N N . THR A 1 107 ? 4.911 -8.622 1.830 1.00 98.38 107 THR A N 1
ATOM 825 C CA . THR A 1 107 ? 5.647 -9.704 1.167 1.00 98.38 107 THR A CA 1
ATOM 826 C C . THR A 1 107 ? 4.892 -10.242 -0.043 1.00 98.38 107 THR A C 1
ATOM 828 O O . THR A 1 107 ? 5.515 -10.426 -1.087 1.00 98.38 107 THR A O 1
ATOM 831 N N . ALA A 1 108 ? 3.576 -10.459 0.064 1.00 98.06 108 ALA A N 1
ATOM 832 C CA . ALA A 1 108 ? 2.765 -10.859 -1.082 1.00 98.06 108 ALA A CA 1
ATOM 833 C C . ALA A 1 108 ? 2.795 -9.787 -2.175 1.00 98.06 108 ALA A C 1
ATOM 835 O O . ALA A 1 108 ? 3.058 -10.124 -3.326 1.00 98.06 108 ALA A O 1
ATOM 836 N N . TYR A 1 109 ? 2.630 -8.514 -1.792 1.00 97.00 109 TYR A N 1
ATOM 837 C CA . TYR A 1 109 ? 2.667 -7.395 -2.729 1.00 97.00 109 TYR A CA 1
ATOM 838 C C . TYR A 1 109 ? 4.004 -7.312 -3.470 1.00 97.00 109 TYR A C 1
ATOM 840 O O . TYR A 1 109 ? 4.020 -7.302 -4.693 1.00 97.00 109 TYR A O 1
ATOM 848 N N . ARG A 1 110 ? 5.148 -7.349 -2.769 1.00 97.75 110 ARG A N 1
ATOM 849 C CA . ARG A 1 110 ? 6.454 -7.316 -3.449 1.00 97.75 110 ARG A CA 1
ATOM 850 C C . ARG A 1 110 ? 6.620 -8.460 -4.443 1.00 97.75 110 ARG A C 1
ATOM 852 O O . ARG A 1 110 ? 7.140 -8.246 -5.531 1.00 97.75 110 ARG A O 1
ATOM 859 N N . LEU A 1 111 ? 6.263 -9.680 -4.043 1.00 97.94 111 LEU A N 1
ATOM 860 C CA . LEU A 1 111 ? 6.473 -10.858 -4.881 1.00 97.94 111 LEU A CA 1
ATOM 861 C C . LEU A 1 111 ? 5.604 -10.802 -6.139 1.00 97.94 111 LEU A C 1
ATOM 863 O O . LEU A 1 111 ? 6.123 -11.045 -7.224 1.00 97.94 111 LEU A O 1
ATOM 867 N N . SER A 1 112 ? 4.322 -10.446 -6.007 1.00 96.88 112 SER A N 1
ATOM 868 C CA . SER A 1 112 ? 3.442 -10.314 -7.171 1.00 96.88 112 SER A CA 1
ATOM 869 C C . SER A 1 112 ? 3.854 -9.157 -8.070 1.00 96.88 112 SER A C 1
ATOM 871 O O . SER A 1 112 ? 3.881 -9.321 -9.283 1.00 96.88 112 SER A O 1
ATOM 873 N N . HIS A 1 113 ? 4.255 -8.031 -7.483 1.00 96.50 113 HIS A N 1
ATOM 874 C CA . HIS A 1 113 ? 4.575 -6.823 -8.232 1.00 96.50 113 HIS A CA 1
ATOM 875 C C . HIS A 1 113 ? 5.876 -6.961 -9.023 1.00 96.50 113 HIS A C 1
ATOM 877 O O . HIS A 1 113 ? 5.965 -6.559 -10.181 1.00 96.50 113 HIS A O 1
ATOM 883 N N . LEU A 1 114 ? 6.897 -7.595 -8.440 1.00 96.81 114 LEU A N 1
ATOM 884 C CA . LEU A 1 114 ? 8.114 -7.915 -9.185 1.00 96.81 114 LEU A CA 1
ATOM 885 C C . LEU A 1 114 ? 7.849 -8.966 -10.273 1.00 96.81 114 LEU A C 1
ATOM 887 O O . LEU A 1 114 ? 8.426 -8.863 -11.352 1.00 96.81 114 LEU A O 1
ATOM 891 N N . HIS A 1 115 ? 6.962 -9.938 -10.023 1.00 96.75 115 HIS A N 1
ATOM 892 C CA . HIS A 1 115 ? 6.543 -10.903 -11.046 1.00 96.75 115 HIS A CA 1
ATOM 893 C C . HIS A 1 115 ? 5.810 -10.222 -12.206 1.00 96.75 115 HIS A C 1
ATOM 895 O O . HIS A 1 115 ? 6.107 -10.525 -13.357 1.00 96.75 115 HIS A O 1
ATOM 901 N N . HIS A 1 116 ? 4.924 -9.269 -11.908 1.00 94.50 116 HIS A N 1
ATOM 902 C CA . HIS A 1 116 ? 4.238 -8.422 -12.886 1.00 94.50 116 HIS A CA 1
ATOM 903 C C . HIS A 1 116 ? 5.226 -7.673 -13.780 1.00 94.50 116 HIS A C 1
ATOM 905 O O . HIS A 1 116 ? 5.144 -7.764 -14.997 1.00 94.50 116 HIS A O 1
ATOM 911 N N . HIS A 1 117 ? 6.221 -7.001 -13.198 1.00 93.19 117 HIS A N 1
ATOM 912 C CA . HIS A 1 117 ? 7.238 -6.304 -13.990 1.00 93.19 117 HIS A CA 1
ATOM 913 C C . HIS A 1 117 ? 8.104 -7.237 -14.847 1.00 93.19 117 HIS A C 1
ATOM 915 O O . HIS A 1 117 ? 8.600 -6.813 -15.889 1.00 93.19 117 HIS A O 1
ATOM 921 N N . GLN A 1 118 ? 8.305 -8.485 -14.419 1.00 93.81 118 GLN A N 1
ATOM 922 C CA . GLN A 1 118 ? 9.060 -9.483 -15.180 1.00 93.81 118 GLN A CA 1
ATOM 923 C C . GLN A 1 118 ? 8.250 -10.103 -16.327 1.00 93.81 118 GLN A C 1
ATOM 925 O O . GLN A 1 118 ? 8.841 -10.444 -17.346 1.00 93.81 118 GLN A O 1
ATOM 930 N N . HIS A 1 119 ? 6.931 -10.230 -16.168 1.00 92.06 119 HIS A N 1
ATOM 931 C CA . HIS A 1 119 ? 6.028 -10.926 -17.094 1.00 92.06 119 HIS A CA 1
ATOM 932 C C . HIS A 1 119 ? 4.855 -10.023 -17.500 1.00 92.06 119 HIS A C 1
ATOM 934 O O . HIS A 1 119 ? 3.697 -10.435 -17.461 1.00 92.06 119 HIS A O 1
ATOM 940 N N . LEU A 1 120 ? 5.145 -8.760 -17.820 1.00 90.31 120 LEU A N 1
ATOM 941 C CA . LEU A 1 120 ? 4.152 -7.696 -17.975 1.00 90.31 120 LEU A CA 1
ATOM 942 C C . LEU A 1 120 ? 3.015 -8.091 -18.930 1.00 90.31 120 LEU A C 1
ATOM 944 O O . LEU A 1 120 ? 3.237 -8.303 -20.120 1.00 90.31 120 LEU A O 1
ATOM 948 N N . LEU A 1 121 ? 1.787 -8.137 -18.398 1.00 89.19 121 LEU A N 1
ATOM 949 C CA . LEU A 1 121 ? 0.550 -8.479 -19.114 1.00 89.19 121 LEU A CA 1
ATOM 950 C C . LEU A 1 121 ? 0.516 -9.884 -19.734 1.00 89.19 121 LEU A C 1
ATOM 952 O O . LEU A 1 121 ? -0.416 -10.197 -20.480 1.00 89.19 121 LEU A O 1
ATOM 956 N N . GLU A 1 122 ? 1.470 -10.752 -19.408 1.00 90.56 122 GLU A N 1
ATOM 957 C CA . GLU A 1 122 ? 1.414 -12.156 -19.790 1.00 90.56 122 GLU A CA 1
ATOM 958 C C . GLU A 1 122 ? 0.297 -12.892 -19.037 1.00 90.56 122 GLU A C 1
ATOM 960 O O . GLU A 1 122 ? -0.202 -12.455 -18.003 1.00 90.56 122 GLU A O 1
ATOM 965 N N . SER A 1 123 ? -0.073 -14.083 -19.505 1.00 88.25 123 SER A N 1
ATOM 966 C CA . SER A 1 123 ? -1.090 -14.907 -18.828 1.00 88.25 123 SER A CA 1
ATOM 967 C C . SER A 1 123 ? -0.722 -15.296 -17.385 1.00 88.25 123 SER A C 1
ATOM 969 O O . SER A 1 123 ? -1.606 -15.588 -16.578 1.00 88.25 123 SER A O 1
ATOM 971 N N . SER A 1 124 ? 0.573 -15.295 -17.051 1.00 91.00 124 SER A N 1
ATOM 972 C CA . SER A 1 124 ? 1.080 -15.590 -15.707 1.00 91.00 124 SER A CA 1
ATOM 973 C C . SER A 1 124 ? 0.998 -14.390 -14.750 1.00 91.00 124 SER A C 1
ATOM 975 O O . SER A 1 124 ? 1.172 -14.556 -13.539 1.00 91.00 124 SER A O 1
ATOM 977 N N . ASP A 1 125 ? 0.718 -13.194 -15.271 1.00 93.62 125 ASP A N 1
ATOM 978 C CA . ASP A 1 125 ? 0.675 -11.936 -14.538 1.00 93.62 125 ASP A CA 1
ATOM 979 C C . ASP A 1 125 ? -0.639 -11.779 -13.766 1.00 93.62 125 ASP A C 1
ATOM 981 O O . ASP A 1 125 ? -1.649 -11.250 -14.240 1.00 93.62 125 ASP A O 1
ATOM 985 N N . ILE A 1 126 ? -0.637 -12.270 -12.529 1.00 93.25 126 ILE A N 1
ATOM 986 C CA . ILE A 1 126 ? -1.820 -12.218 -11.672 1.00 93.25 126 ILE A CA 1
ATOM 987 C C . ILE A 1 126 ? -2.224 -10.781 -11.305 1.00 93.25 126 ILE A C 1
ATOM 989 O O . ILE A 1 126 ? -3.421 -10.505 -11.176 1.00 93.25 126 ILE A O 1
ATOM 993 N N . GLU A 1 127 ? -1.259 -9.872 -11.164 1.00 92.81 127 GLU A N 1
ATOM 994 C CA . GLU A 1 127 ? -1.493 -8.471 -10.802 1.00 92.81 127 GLU A CA 1
ATOM 995 C C . GLU A 1 127 ? -2.021 -7.682 -12.005 1.00 92.81 127 GLU A C 1
ATOM 997 O O . GLU A 1 127 ? -3.040 -7.002 -11.889 1.00 92.81 127 GLU A O 1
ATOM 1002 N N . GLY A 1 128 ? -1.416 -7.875 -13.181 1.00 91.56 128 GLY A N 1
ATOM 1003 C CA . GLY A 1 128 ? -1.826 -7.271 -14.449 1.00 91.56 128 GLY A CA 1
ATOM 1004 C C . GLY A 1 128 ? -3.060 -7.901 -15.102 1.00 91.56 128 GLY A C 1
ATOM 1005 O O . GLY A 1 128 ? -3.571 -7.364 -16.085 1.00 91.56 128 GLY A O 1
ATOM 1006 N N . SER A 1 129 ? -3.599 -8.996 -14.550 1.00 91.81 129 SER A N 1
ATOM 1007 C CA . SER A 1 129 ? -4.746 -9.719 -15.130 1.00 91.81 129 SER A CA 1
ATOM 1008 C C . SER A 1 129 ? -5.972 -8.838 -15.408 1.00 91.81 129 SER A C 1
ATOM 1010 O O . SER A 1 129 ? -6.721 -9.100 -16.348 1.00 91.81 129 SER A O 1
ATOM 1012 N N . ALA A 1 130 ? -6.159 -7.760 -14.641 1.00 92.44 130 ALA A N 1
ATOM 1013 C CA . ALA A 1 130 ? -7.248 -6.805 -14.830 1.00 92.44 130 ALA A CA 1
ATOM 1014 C C . ALA A 1 130 ? -7.186 -6.031 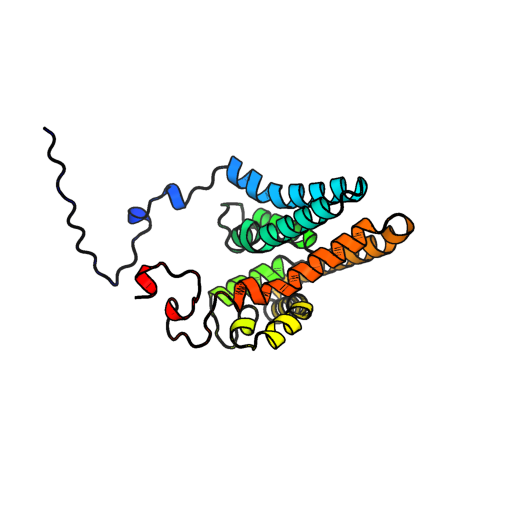-16.161 1.00 92.44 130 ALA A C 1
ATOM 1016 O O . ALA A 1 130 ? -8.216 -5.516 -16.592 1.00 92.44 130 ALA A O 1
ATOM 1017 N N . ALA A 1 131 ? -6.030 -5.958 -16.830 1.00 92.19 131 ALA A N 1
ATOM 1018 C CA . ALA A 1 131 ? -5.888 -5.296 -18.130 1.00 92.19 131 ALA A CA 1
ATOM 1019 C C . ALA A 1 131 ? -6.633 -6.033 -19.255 1.00 92.19 131 ALA A C 1
ATOM 1021 O O . ALA A 1 131 ? -7.001 -5.418 -20.254 1.00 92.19 131 ALA A O 1
ATOM 1022 N N . HIS A 1 132 ? -6.861 -7.338 -19.076 1.00 91.50 132 HIS A N 1
ATOM 1023 C CA . HIS A 1 132 ? -7.544 -8.223 -20.026 1.00 91.50 132 HIS A CA 1
ATOM 1024 C C . HIS A 1 132 ? -9.057 -8.326 -19.771 1.00 91.50 132 HIS A C 1
ATOM 1026 O O . HIS A 1 132 ? -9.764 -9.042 -20.475 1.00 91.50 132 HIS A O 1
ATOM 1032 N N . MET A 1 133 ? -9.564 -7.661 -18.731 1.00 93.19 133 MET A N 1
ATOM 1033 C CA . MET A 1 133 ? -10.958 -7.759 -18.291 1.00 93.19 133 MET A CA 1
ATOM 1034 C C . MET A 1 133 ? -11.815 -6.623 -18.859 1.00 93.19 133 MET A C 1
ATOM 1036 O O . MET A 1 133 ? -11.302 -5.613 -19.329 1.00 93.19 133 MET A O 1
ATOM 1040 N N . SER A 1 134 ? -13.143 -6.759 -18.787 1.00 93.81 134 SER A N 1
ATOM 1041 C CA . SER A 1 134 ? -14.055 -5.624 -18.978 1.00 93.81 134 SER A CA 1
ATOM 1042 C C . SER A 1 134 ? -14.070 -4.726 -17.736 1.00 93.81 134 SER A C 1
ATOM 1044 O O . SER A 1 134 ? -13.780 -5.189 -16.634 1.00 93.81 134 SER A O 1
ATOM 1046 N N . LEU A 1 135 ? -14.496 -3.466 -17.878 1.00 92.00 135 LEU A N 1
ATOM 1047 C CA . LEU A 1 135 ? -14.574 -2.510 -16.762 1.00 92.00 135 LEU A CA 1
ATOM 1048 C C . LEU A 1 135 ? -15.333 -3.069 -15.543 1.00 92.00 135 LEU A C 1
ATOM 1050 O O . LEU A 1 135 ? -14.887 -2.931 -14.405 1.00 92.00 135 LEU A O 1
ATOM 1054 N N . ILE A 1 136 ? -16.472 -3.727 -15.781 1.00 93.50 136 ILE A N 1
ATOM 1055 C CA . ILE A 1 136 ? -17.290 -4.320 -14.714 1.00 93.50 136 ILE A CA 1
ATOM 1056 C C . ILE A 1 136 ? -16.542 -5.484 -14.056 1.00 93.50 136 ILE A C 1
ATOM 1058 O O . ILE A 1 136 ? -16.497 -5.568 -12.830 1.00 93.50 136 ILE A O 1
ATOM 1062 N N . ALA A 1 137 ? -15.920 -6.359 -14.849 1.00 92.94 137 ALA A N 1
ATOM 1063 C CA . ALA A 1 137 ? -15.145 -7.476 -14.320 1.00 92.94 137 ALA A CA 1
ATOM 1064 C C . ALA A 1 137 ? -13.945 -6.996 -13.482 1.00 92.94 137 ALA A C 1
ATOM 1066 O O . ALA A 1 137 ? -13.693 -7.555 -12.417 1.00 92.94 137 ALA A O 1
ATOM 1067 N N . THR A 1 138 ? -13.271 -5.916 -13.891 1.00 92.06 138 THR A N 1
ATOM 1068 C CA . THR A 1 138 ? -12.193 -5.279 -13.119 1.00 92.06 138 THR A CA 1
ATOM 1069 C C . THR A 1 138 ? -12.678 -4.748 -11.768 1.00 92.06 138 THR A C 1
ATOM 1071 O O . THR A 1 138 ? -12.021 -4.949 -10.747 1.00 92.06 138 THR A O 1
ATOM 1074 N N . LEU A 1 139 ? -13.841 -4.093 -11.721 1.00 90.31 139 LEU A N 1
ATOM 1075 C CA . LEU A 1 139 ? -14.414 -3.617 -10.457 1.00 90.31 139 LEU A CA 1
ATOM 1076 C C . LEU A 1 139 ? -14.775 -4.782 -9.526 1.00 90.31 139 LEU A C 1
ATOM 1078 O O . LEU A 1 139 ? -14.486 -4.741 -8.331 1.00 90.31 139 LEU A O 1
ATOM 1082 N N . LEU A 1 140 ? -15.357 -5.849 -10.078 1.00 91.12 140 LEU A N 1
ATOM 1083 C CA . LEU A 1 140 ? -15.738 -7.037 -9.314 1.00 91.12 140 LEU A CA 1
ATOM 1084 C C . LEU A 1 140 ? -14.536 -7.886 -8.875 1.00 91.12 140 LEU A C 1
ATOM 1086 O O . LEU A 1 140 ? -14.642 -8.625 -7.896 1.00 91.12 140 LEU A O 1
ATOM 1090 N N . CYS A 1 141 ? -13.384 -7.788 -9.548 1.00 90.00 141 CYS A N 1
ATOM 1091 C CA . CYS A 1 141 ? -12.192 -8.531 -9.143 1.00 90.00 141 CYS A CA 1
ATOM 1092 C C . CYS A 1 141 ? -11.476 -7.896 -7.941 1.00 90.00 141 CYS A C 1
ATOM 1094 O O . CYS A 1 141 ? -10.839 -8.619 -7.169 1.00 90.00 141 CYS A O 1
ATOM 1096 N N . GLY A 1 142 ? -11.605 -6.575 -7.759 1.00 86.94 142 GLY A N 1
ATOM 1097 C CA . GLY A 1 142 ? -10.972 -5.790 -6.694 1.00 86.94 142 GLY A CA 1
ATOM 1098 C C . GLY A 1 142 ? -11.068 -6.411 -5.292 1.00 86.94 142 GLY A C 1
ATOM 1099 O O . GLY A 1 142 ? -10.021 -6.653 -4.685 1.00 86.94 142 GLY A O 1
ATOM 1100 N N . PRO A 1 143 ? -12.274 -6.765 -4.798 1.00 87.88 143 PRO A N 1
ATOM 1101 C CA . PRO A 1 143 ? -12.461 -7.366 -3.475 1.00 87.88 143 PRO A CA 1
ATOM 1102 C C . PRO A 1 143 ? -11.643 -8.632 -3.208 1.00 87.88 143 PRO A C 1
ATOM 1104 O O . PRO A 1 143 ? -11.278 -8.907 -2.067 1.00 87.88 143 PRO A O 1
ATOM 1107 N N . THR A 1 144 ? -11.334 -9.406 -4.249 1.00 90.31 144 THR A N 1
ATOM 1108 C CA . THR A 1 144 ? -10.626 -10.689 -4.110 1.00 90.31 144 THR A CA 1
ATOM 1109 C C . THR A 1 144 ? -9.139 -10.600 -4.433 1.00 90.31 144 THR A C 1
ATOM 1111 O O . THR A 1 144 ? -8.401 -11.540 -4.130 1.00 90.31 144 THR A O 1
ATOM 1114 N N . LEU A 1 145 ? -8.676 -9.495 -5.033 1.00 91.12 145 LEU A N 1
ATOM 1115 C CA . LEU A 1 145 ? -7.317 -9.391 -5.563 1.00 91.12 145 LEU A CA 1
ATOM 1116 C C . LEU A 1 145 ? -6.266 -9.648 -4.478 1.00 91.12 145 LEU A C 1
ATOM 1118 O O . LEU A 1 145 ? -5.411 -10.502 -4.673 1.00 91.12 145 LEU A O 1
ATOM 1122 N N . GLN A 1 146 ? -6.371 -9.012 -3.308 1.00 92.75 146 GLN A N 1
ATOM 1123 C CA . GLN A 1 146 ? -5.392 -9.189 -2.220 1.00 92.75 146 GLN A CA 1
ATOM 1124 C C . GLN A 1 146 ? -5.234 -10.649 -1.792 1.00 92.75 146 GLN A C 1
ATOM 1126 O O . GLN A 1 146 ? -4.121 -11.146 -1.624 1.00 92.75 146 GLN A O 1
ATOM 1131 N N . ILE A 1 147 ? -6.359 -11.353 -1.656 1.00 94.25 147 ILE A N 1
ATOM 1132 C CA . ILE A 1 147 ? -6.378 -12.765 -1.273 1.00 94.25 147 ILE A CA 1
ATOM 1133 C C . ILE A 1 147 ? -5.739 -13.605 -2.382 1.00 94.25 147 ILE A C 1
ATOM 1135 O O . ILE A 1 147 ? -4.915 -14.474 -2.100 1.00 94.25 147 ILE A O 1
ATOM 1139 N N . ARG A 1 148 ? -6.062 -13.323 -3.649 1.00 95.56 148 ARG A N 1
ATOM 1140 C CA . ARG A 1 148 ? -5.465 -14.001 -4.809 1.00 95.56 148 ARG A CA 1
ATOM 1141 C C . ARG A 1 148 ? -3.948 -13.804 -4.864 1.00 95.56 148 ARG A C 1
ATOM 1143 O O . ARG A 1 148 ? -3.237 -14.793 -5.040 1.00 95.56 148 ARG A O 1
ATOM 1150 N N . LEU A 1 149 ? -3.457 -12.579 -4.659 1.00 96.06 149 LEU A N 1
ATOM 1151 C CA . LEU A 1 149 ? -2.022 -12.266 -4.618 1.00 96.06 149 LEU A CA 1
ATOM 1152 C C . LEU A 1 149 ? -1.324 -13.004 -3.469 1.00 96.06 149 LEU A C 1
ATOM 1154 O O . LEU A 1 149 ? -0.274 -13.612 -3.672 1.00 96.06 149 LEU A O 1
ATOM 1158 N N . TRP A 1 150 ? -1.931 -13.031 -2.280 1.00 97.88 150 TRP A N 1
ATOM 1159 C CA . TRP A 1 150 ? -1.379 -13.756 -1.135 1.00 97.88 150 TRP A CA 1
ATOM 1160 C C . TRP A 1 150 ? -1.328 -15.269 -1.374 1.00 97.88 150 TRP A C 1
ATOM 1162 O O . TRP A 1 150 ? -0.292 -15.895 -1.143 1.00 97.88 150 TRP A O 1
ATOM 1172 N N . ILE A 1 151 ? -2.410 -15.867 -1.890 1.00 98.25 151 ILE A N 1
ATOM 1173 C CA . ILE A 1 151 ? -2.463 -17.301 -2.216 1.00 98.25 151 ILE A CA 1
ATOM 1174 C C . ILE A 1 151 ? -1.417 -17.644 -3.278 1.00 98.25 151 ILE A C 1
ATOM 1176 O O . ILE A 1 151 ? -0.724 -18.657 -3.159 1.00 98.25 151 ILE A O 1
ATOM 1180 N N . TRP A 1 152 ? -1.291 -16.813 -4.313 1.00 98.12 152 TRP A N 1
ATOM 1181 C CA . TRP A 1 152 ? -0.274 -16.980 -5.342 1.00 98.12 152 TRP A CA 1
ATOM 1182 C C . TRP A 1 152 ? 1.135 -16.918 -4.739 1.00 98.12 152 TRP A C 1
ATOM 1184 O O . TRP A 1 152 ? 1.931 -17.829 -4.973 1.00 98.12 152 TRP A O 1
ATOM 1194 N N . ALA A 1 153 ? 1.420 -15.934 -3.882 1.00 98.31 153 ALA A N 1
ATOM 1195 C CA . ALA A 1 153 ? 2.720 -15.807 -3.230 1.00 98.31 153 ALA A CA 1
ATOM 1196 C C . ALA A 1 153 ? 3.030 -17.017 -2.330 1.00 98.31 153 ALA A C 1
ATOM 1198 O O . ALA A 1 153 ? 4.137 -17.554 -2.353 1.00 98.31 153 ALA A O 1
ATOM 1199 N N . TRP A 1 154 ? 2.036 -17.506 -1.584 1.00 98.56 154 TRP A N 1
ATOM 1200 C CA . TRP A 1 154 ? 2.158 -18.679 -0.716 1.00 98.56 154 TRP A CA 1
ATOM 1201 C C . TRP A 1 154 ? 2.492 -19.968 -1.478 1.00 98.56 154 TRP A C 1
ATOM 1203 O O . TRP A 1 154 ? 3.294 -20.796 -1.014 1.00 98.56 154 TRP A O 1
ATOM 1213 N N . LYS A 1 155 ? 1.858 -20.152 -2.642 1.00 98.06 155 LYS A N 1
ATOM 1214 C CA . LYS A 1 155 ? 2.054 -21.319 -3.507 1.00 98.06 155 LYS A CA 1
ATOM 1215 C C . LYS A 1 155 ? 3.418 -21.285 -4.195 1.00 98.06 155 LYS A C 1
ATOM 1217 O O . LYS A 1 155 ? 4.115 -22.294 -4.156 1.00 98.06 155 LYS A O 1
ATOM 1222 N N . ASN A 1 156 ? 3.807 -20.138 -4.751 1.00 97.94 156 ASN A N 1
ATOM 1223 C CA . ASN A 1 156 ? 4.988 -20.022 -5.611 1.00 97.94 156 ASN A CA 1
ATOM 1224 C C . ASN A 1 156 ? 6.291 -19.706 -4.858 1.00 97.94 156 ASN A C 1
ATOM 1226 O O . ASN A 1 156 ? 7.373 -19.969 -5.376 1.00 97.94 156 ASN A O 1
ATOM 1230 N N . HIS A 1 157 ? 6.226 -19.196 -3.622 1.00 97.88 157 HIS A N 1
ATOM 1231 C CA . HIS A 1 157 ? 7.415 -18.776 -2.870 1.00 97.88 157 HIS A CA 1
ATOM 1232 C C . HIS A 1 157 ? 7.500 -19.416 -1.471 1.00 97.88 157 HIS A C 1
ATOM 1234 O O . HIS A 1 157 ? 7.340 -18.733 -0.452 1.00 97.88 157 HIS A O 1
ATOM 1240 N N . PRO A 1 158 ? 7.810 -20.727 -1.373 1.00 97.56 158 PRO A N 1
ATOM 1241 C CA . PRO A 1 158 ? 7.819 -21.459 -0.102 1.00 97.56 158 PRO A CA 1
ATOM 1242 C C . PRO A 1 158 ? 8.784 -20.874 0.940 1.00 97.56 158 PRO A C 1
ATOM 1244 O O . PRO A 1 158 ? 8.476 -20.875 2.133 1.00 97.56 158 PRO A O 1
ATOM 1247 N N . HIS A 1 159 ? 9.908 -20.298 0.503 1.00 97.75 159 HIS A N 1
ATOM 1248 C CA . HIS A 1 159 ? 10.891 -19.654 1.382 1.00 97.75 159 HIS A CA 1
ATOM 1249 C C . HIS A 1 159 ? 10.341 -18.426 2.132 1.00 97.75 159 HIS A C 1
ATOM 1251 O O . HIS A 1 159 ? 10.877 -18.059 3.176 1.00 97.75 159 HIS A O 1
ATOM 1257 N N . HIS A 1 160 ? 9.254 -17.814 1.647 1.00 98.00 160 HIS A N 1
ATOM 1258 C CA . HIS A 1 160 ? 8.633 -16.631 2.249 1.00 98.00 160 HIS A CA 1
ATOM 1259 C C . HIS A 1 160 ? 7.412 -16.942 3.127 1.00 98.00 160 HIS A C 1
ATOM 1261 O O . HIS A 1 160 ? 6.865 -16.032 3.748 1.00 98.00 160 HIS A O 1
ATOM 1267 N N . ARG A 1 161 ? 7.003 -18.213 3.255 1.00 98.06 161 ARG A N 1
ATOM 1268 C CA . ARG A 1 161 ? 5.782 -18.609 3.986 1.00 98.06 161 ARG A CA 1
ATOM 1269 C C . ARG A 1 161 ? 5.742 -18.141 5.437 1.00 98.06 161 ARG A C 1
ATOM 1271 O O . ARG A 1 161 ? 4.701 -17.689 5.891 1.00 98.06 161 ARG A O 1
ATOM 1278 N N . LYS A 1 162 ? 6.869 -18.191 6.155 1.00 98.12 162 LYS A N 1
ATOM 1279 C CA . LYS A 1 162 ? 6.932 -17.693 7.543 1.00 98.12 162 LYS A CA 1
ATOM 1280 C C . LYS A 1 162 ? 6.549 -16.212 7.628 1.00 98.12 162 LYS A C 1
ATOM 1282 O O . LYS A 1 162 ? 5.742 -15.837 8.469 1.00 98.12 162 LYS A O 1
ATOM 1287 N N . GLN A 1 163 ? 7.085 -15.396 6.721 1.00 98.12 163 GLN A N 1
ATOM 1288 C CA . GLN A 1 163 ? 6.802 -13.963 6.664 1.00 98.12 163 GLN A CA 1
ATOM 1289 C C . GLN A 1 163 ? 5.364 -13.688 6.200 1.00 98.12 163 GLN A C 1
ATOM 1291 O O . GLN A 1 163 ? 4.677 -12.866 6.797 1.00 98.12 163 GLN A O 1
ATOM 1296 N N . LEU A 1 164 ? 4.887 -14.410 5.180 1.00 98.56 164 LEU A N 1
ATOM 1297 C CA . LEU A 1 164 ? 3.504 -14.317 4.699 1.00 98.56 164 LEU A CA 1
ATOM 1298 C C . LEU A 1 164 ? 2.489 -14.653 5.798 1.00 98.56 164 LEU A C 1
ATOM 1300 O O . LEU A 1 164 ? 1.470 -13.975 5.908 1.00 98.56 164 LEU A O 1
ATOM 1304 N N . LEU A 1 165 ? 2.768 -15.679 6.610 1.00 98.50 165 LEU A N 1
ATOM 1305 C CA . LEU A 1 165 ? 1.921 -16.074 7.735 1.00 98.50 165 LEU A CA 1
ATOM 1306 C C . LEU A 1 165 ? 1.946 -15.029 8.854 1.00 98.50 165 LEU A C 1
ATOM 1308 O O . LEU A 1 165 ? 0.893 -14.703 9.394 1.00 98.50 165 LEU A O 1
ATOM 1312 N N . LEU A 1 166 ? 3.121 -14.485 9.185 1.00 98.50 166 LEU A N 1
ATOM 1313 C CA . LEU A 1 166 ? 3.256 -13.415 10.176 1.00 98.50 166 LEU A CA 1
ATOM 1314 C C . LEU A 1 166 ? 2.449 -12.173 9.776 1.00 98.50 166 LEU A C 1
ATOM 1316 O O . LEU A 1 166 ? 1.690 -11.646 10.582 1.00 98.50 166 LEU A O 1
ATOM 1320 N N . GLU A 1 167 ? 2.571 -11.734 8.524 1.00 98.56 167 GLU A N 1
ATOM 1321 C CA . GLU A 1 167 ? 1.820 -10.589 8.003 1.00 98.56 167 GLU A CA 1
ATOM 1322 C C . GLU A 1 167 ? 0.314 -10.870 7.960 1.00 98.56 167 GLU A C 1
ATOM 1324 O O . GLU A 1 167 ? -0.464 -10.038 8.418 1.00 98.56 167 GLU A O 1
ATOM 1329 N N . ALA A 1 168 ? -0.111 -12.054 7.501 1.00 98.25 168 ALA A N 1
ATOM 1330 C CA . ALA A 1 168 ? -1.522 -12.450 7.513 1.00 98.25 168 ALA A CA 1
ATOM 1331 C C . ALA A 1 168 ? -2.101 -12.485 8.937 1.00 98.25 168 ALA A C 1
ATOM 1333 O O . ALA A 1 168 ? -3.226 -12.044 9.164 1.00 98.25 168 ALA A O 1
ATOM 1334 N N . THR A 1 169 ? -1.309 -12.953 9.904 1.00 98.56 169 THR A N 1
ATOM 1335 C CA . THR A 1 169 ? -1.676 -12.945 11.326 1.00 98.56 169 THR A CA 1
ATOM 1336 C C . THR A 1 169 ? -1.794 -11.511 11.838 1.00 98.56 169 THR A C 1
ATOM 1338 O O . THR A 1 169 ? -2.755 -11.197 12.531 1.00 98.56 169 THR A O 1
ATOM 1341 N N . GLY A 1 170 ? -0.876 -10.617 11.456 1.00 98.50 170 GLY A N 1
ATOM 1342 C CA . GLY A 1 170 ? -0.957 -9.188 11.767 1.00 98.50 170 GLY A CA 1
ATOM 1343 C C . GLY A 1 170 ? -2.235 -8.542 11.229 1.00 98.50 170 GLY A C 1
ATOM 1344 O O . GLY A 1 170 ? -2.948 -7.889 11.985 1.00 98.50 170 GLY A O 1
ATOM 1345 N N . VAL A 1 171 ? -2.574 -8.783 9.957 1.00 98.06 171 VAL A N 1
ATOM 1346 C CA . VAL A 1 171 ? -3.829 -8.301 9.353 1.00 98.06 171 VAL A CA 1
ATOM 1347 C C . VAL A 1 171 ? -5.045 -8.843 10.108 1.00 98.06 171 VAL A C 1
ATOM 1349 O O . VAL A 1 171 ? -5.948 -8.076 10.440 1.00 98.06 171 VAL A O 1
ATOM 1352 N N . PHE A 1 172 ? -5.062 -10.141 10.427 1.00 98.00 172 PHE A N 1
ATOM 1353 C CA . PHE A 1 172 ? -6.157 -10.763 11.172 1.00 98.00 172 PHE A CA 1
ATOM 1354 C C . PHE A 1 172 ? -6.320 -10.155 12.571 1.00 98.00 172 PHE A C 1
ATOM 1356 O O . PHE A 1 172 ? -7.423 -9.769 12.948 1.00 98.00 172 PHE A O 1
ATOM 1363 N N . VAL A 1 173 ? -5.224 -9.995 13.319 1.00 98.44 173 VAL A N 1
ATOM 1364 C CA . VAL A 1 173 ? -5.235 -9.367 14.648 1.00 98.44 173 VAL A CA 1
ATOM 1365 C C . VAL A 1 173 ? -5.732 -7.925 14.572 1.00 98.44 173 VAL A C 1
ATOM 1367 O O . VAL A 1 173 ? -6.548 -7.533 15.404 1.00 98.44 173 VAL A O 1
ATOM 1370 N N . LEU A 1 174 ? -5.302 -7.142 13.578 1.00 98.00 174 LEU A N 1
ATOM 1371 C CA . LEU A 1 174 ? -5.781 -5.769 13.380 1.00 98.00 174 LEU A CA 1
ATOM 1372 C C . LEU A 1 174 ? -7.283 -5.731 13.066 1.00 98.00 174 LEU A C 1
ATOM 1374 O O . LEU A 1 174 ? -8.005 -4.932 13.659 1.00 98.00 174 LEU A O 1
ATOM 1378 N N . ALA A 1 175 ? -7.771 -6.624 12.202 1.00 96.75 175 ALA A N 1
ATOM 1379 C CA . ALA A 1 175 ? -9.191 -6.725 11.870 1.00 96.75 175 ALA A CA 1
ATOM 1380 C C . ALA A 1 175 ? -10.045 -7.135 13.084 1.00 96.75 175 ALA A C 1
ATOM 1382 O O . ALA A 1 175 ? -11.064 -6.503 13.366 1.00 96.75 175 ALA A O 1
ATOM 1383 N N . CYS A 1 176 ? -9.612 -8.139 13.854 1.00 97.75 176 CYS A N 1
ATOM 1384 C CA . CYS A 1 176 ? -10.280 -8.534 15.095 1.00 97.75 176 CYS A CA 1
ATOM 1385 C C . CYS A 1 176 ? -10.257 -7.407 16.131 1.00 97.75 176 CYS A C 1
ATOM 1387 O O . CYS A 1 176 ? -11.275 -7.144 16.766 1.00 97.75 176 CYS A O 1
ATOM 1389 N N . SER A 1 177 ? -9.128 -6.710 16.272 1.00 97.69 177 SER A N 1
ATOM 1390 C CA . SER A 1 177 ? -9.001 -5.569 17.185 1.00 97.69 177 SER A CA 1
ATOM 1391 C C . SER A 1 177 ? -9.945 -4.436 16.790 1.00 97.69 177 SER A C 1
ATOM 1393 O O . SER A 1 177 ? -10.570 -3.844 17.662 1.00 97.69 177 SER A O 1
ATOM 1395 N N . ALA A 1 178 ? -10.111 -4.170 15.490 1.00 96.88 178 ALA A N 1
ATOM 1396 C CA . ALA A 1 178 ? -11.077 -3.194 14.997 1.00 96.88 178 ALA A CA 1
ATOM 1397 C C . ALA A 1 178 ? -12.528 -3.600 15.304 1.00 96.88 178 ALA A C 1
ATOM 1399 O O . ALA A 1 178 ? -13.322 -2.753 15.707 1.00 96.88 178 ALA A O 1
ATOM 1400 N N . GLY A 1 179 ? -12.859 -4.890 15.175 1.00 96.62 179 GLY A N 1
ATOM 1401 C CA . GLY A 1 179 ? -14.169 -5.429 15.553 1.00 96.62 179 GLY A CA 1
ATOM 1402 C C . GLY A 1 179 ? -14.440 -5.343 17.058 1.00 96.62 179 GLY A C 1
ATOM 1403 O O . GLY A 1 179 ? -15.508 -4.905 17.466 1.00 96.62 179 GLY A O 1
ATOM 1404 N N . ILE A 1 180 ? -13.458 -5.683 17.897 1.00 97.56 180 ILE A N 1
ATOM 1405 C CA . ILE A 1 180 ? -13.565 -5.554 19.359 1.00 97.56 180 ILE A CA 1
ATOM 1406 C C . ILE A 1 180 ? -13.663 -4.076 19.763 1.00 97.56 180 ILE A C 1
ATOM 1408 O O . ILE A 1 180 ? -14.448 -3.723 20.638 1.00 97.56 180 ILE A O 1
ATOM 1412 N N . ALA A 1 181 ? -12.923 -3.182 19.106 1.00 96.88 181 ALA A N 1
ATOM 1413 C CA . ALA A 1 181 ? -12.955 -1.754 19.411 1.00 96.88 181 ALA A CA 1
ATOM 1414 C C . ALA A 1 181 ? -14.351 -1.126 19.243 1.00 96.88 181 ALA A C 1
ATOM 1416 O O . ALA A 1 181 ? -14.623 -0.112 19.887 1.00 96.88 181 ALA A O 1
ATOM 1417 N N . MET A 1 182 ? -15.250 -1.750 18.467 1.00 95.81 182 MET A N 1
ATOM 1418 C CA . MET A 1 182 ? -16.639 -1.309 18.294 1.00 95.81 182 MET A CA 1
ATOM 1419 C C . MET A 1 182 ? -17.418 -1.175 19.602 1.00 95.81 182 MET A C 1
ATOM 1421 O O . MET A 1 182 ? -18.362 -0.390 19.646 1.00 95.81 182 MET A O 1
ATOM 1425 N N . TYR A 1 183 ? -17.027 -1.889 20.665 1.00 96.69 183 TYR A N 1
ATOM 1426 C CA . TYR A 1 183 ? -17.631 -1.712 21.989 1.00 96.69 183 TYR A CA 1
ATOM 1427 C C . TYR A 1 183 ? -17.465 -0.286 22.536 1.00 96.69 183 TYR A C 1
ATOM 1429 O O . TYR A 1 183 ? -18.283 0.152 23.341 1.00 96.69 183 TYR A O 1
ATOM 1437 N N . TRP A 1 184 ? -16.436 0.444 22.091 1.00 97.06 184 TRP A N 1
ATOM 1438 C CA . TRP A 1 184 ? -16.153 1.816 22.523 1.00 97.06 184 TRP A CA 1
ATOM 1439 C C . TRP A 1 184 ? -16.236 2.833 21.386 1.00 97.06 184 TRP A C 1
ATOM 1441 O O . TRP A 1 184 ? -16.591 3.986 21.616 1.00 97.06 184 TRP A O 1
ATOM 1451 N N . THR A 1 185 ? -15.880 2.445 20.161 1.00 96.75 185 THR A N 1
ATOM 1452 C CA . THR A 1 185 ? -15.854 3.352 19.013 1.00 96.75 185 THR A CA 1
ATOM 1453 C C . THR A 1 185 ? -15.900 2.607 17.683 1.00 96.75 185 THR A C 1
ATOM 1455 O O . THR A 1 185 ? -15.251 1.583 17.491 1.00 96.75 185 THR A O 1
ATOM 1458 N N . ILE A 1 186 ? -16.620 3.168 16.711 1.00 96.56 186 ILE A N 1
ATOM 1459 C CA . ILE A 1 186 ? -16.684 2.633 15.343 1.00 96.56 186 ILE A CA 1
ATOM 1460 C C . ILE A 1 186 ? -15.456 2.994 14.494 1.00 96.56 186 ILE A C 1
ATOM 1462 O O . ILE A 1 186 ? -15.302 2.462 13.398 1.00 96.56 186 ILE A O 1
ATOM 1466 N N . VAL A 1 187 ? -14.594 3.904 14.965 1.00 97.50 187 VAL A N 1
ATOM 1467 C CA . VAL A 1 187 ? -13.508 4.498 14.165 1.00 97.50 187 VAL A CA 1
ATOM 1468 C C . VAL A 1 187 ? -12.594 3.434 13.529 1.00 97.50 187 VAL A C 1
ATOM 1470 O O . VAL A 1 187 ? -12.462 3.440 12.307 1.00 97.50 187 VAL A O 1
ATOM 1473 N N . PRO A 1 188 ? -12.027 2.454 14.260 1.00 97.50 188 PRO A N 1
ATOM 1474 C CA . PRO A 1 188 ? -11.167 1.439 13.643 1.00 97.50 188 PRO A CA 1
ATOM 1475 C C . PRO A 1 188 ? -11.885 0.553 12.615 1.00 97.50 188 PRO A C 1
ATOM 1477 O O . PRO A 1 188 ? -11.268 0.119 11.643 1.00 97.50 188 PRO A O 1
ATOM 1480 N N . LEU A 1 189 ? -13.186 0.295 12.795 1.00 97.19 189 LEU A N 1
ATOM 1481 C CA . LEU A 1 189 ? -13.968 -0.452 11.811 1.00 97.19 189 LEU A CA 1
ATOM 1482 C C . LEU A 1 189 ? -14.160 0.371 10.534 1.00 97.19 189 LEU A C 1
ATOM 1484 O O . LEU A 1 189 ? -13.938 -0.143 9.440 1.00 97.19 189 LEU A O 1
ATOM 1488 N N . VAL A 1 190 ? -14.544 1.646 10.662 1.00 97.69 190 VAL A N 1
ATOM 1489 C CA . VAL A 1 190 ? -14.693 2.545 9.508 1.00 97.69 190 VAL A CA 1
ATOM 1490 C C . VAL A 1 190 ? -13.371 2.644 8.749 1.00 97.69 190 VAL A C 1
ATOM 1492 O O . VAL A 1 190 ? -13.369 2.555 7.525 1.00 97.69 190 VAL A O 1
ATOM 1495 N N . TYR A 1 191 ? -12.246 2.747 9.460 1.00 98.12 191 TYR A N 1
ATOM 1496 C CA . TYR A 1 191 ? -10.917 2.695 8.858 1.00 98.12 191 TYR A CA 1
ATOM 1497 C C . TYR A 1 191 ? -10.714 1.435 8.022 1.00 98.12 191 TYR A C 1
ATOM 1499 O O . TYR A 1 191 ? -10.407 1.539 6.837 1.00 98.12 191 TYR A O 1
ATOM 1507 N N . ALA A 1 192 ? -10.923 0.261 8.631 1.00 96.94 192 ALA A N 1
ATOM 1508 C CA . ALA A 1 192 ? -10.743 -1.031 7.981 1.00 96.94 192 ALA A CA 1
ATOM 1509 C C . ALA A 1 192 ? -11.597 -1.144 6.710 1.00 96.94 192 ALA A C 1
ATOM 1511 O O . ALA A 1 192 ? -11.097 -1.551 5.663 1.00 96.94 192 ALA A O 1
ATOM 1512 N N . VAL A 1 193 ? -12.860 -0.711 6.772 1.00 95.75 193 VAL A N 1
ATOM 1513 C CA . VAL A 1 193 ? -13.760 -0.676 5.612 1.00 95.75 193 VAL A CA 1
ATOM 1514 C C . VAL A 1 193 ? -13.220 0.248 4.520 1.00 95.75 193 VAL A C 1
ATOM 1516 O O . VAL A 1 193 ? -13.182 -0.152 3.359 1.00 95.75 193 VAL A O 1
ATOM 1519 N N . LEU A 1 194 ? -12.768 1.456 4.869 1.00 96.56 194 LEU A N 1
ATOM 1520 C CA . LEU A 1 194 ? -12.252 2.423 3.899 1.00 96.56 194 LEU A CA 1
ATOM 1521 C C . LEU A 1 194 ? -10.973 1.934 3.204 1.00 96.56 194 LEU A C 1
ATOM 1523 O O . LEU A 1 194 ? -10.881 2.047 1.984 1.00 96.56 194 LEU A O 1
ATOM 1527 N N . VAL A 1 195 ? -10.001 1.364 3.930 1.00 95.69 195 VAL A N 1
ATOM 1528 C CA . VAL A 1 195 ? -8.763 0.851 3.304 1.00 95.69 195 VAL A CA 1
ATOM 1529 C C . VAL A 1 195 ? -9.018 -0.384 2.439 1.00 95.69 195 VAL A C 1
ATOM 1531 O O . VAL A 1 195 ? -8.410 -0.533 1.373 1.00 95.69 195 VAL A O 1
ATOM 1534 N N . VAL A 1 196 ? -9.959 -1.244 2.844 1.00 92.44 196 VAL A N 1
ATOM 1535 C CA . VAL A 1 196 ? -10.396 -2.389 2.035 1.00 92.44 196 VAL A CA 1
ATOM 1536 C C . VAL A 1 196 ? -11.084 -1.897 0.762 1.00 92.44 196 VAL A C 1
ATOM 1538 O O . VAL A 1 196 ? -10.684 -2.305 -0.325 1.00 92.44 196 VAL A O 1
ATOM 1541 N N . ALA A 1 197 ? -12.033 -0.963 0.870 1.00 92.25 197 ALA A N 1
ATOM 1542 C CA . ALA A 1 197 ? -12.719 -0.373 -0.279 1.00 92.25 197 ALA A CA 1
ATOM 1543 C C . ALA A 1 197 ? -11.753 0.362 -1.225 1.00 92.25 197 ALA A C 1
ATOM 1545 O O . ALA A 1 197 ? -11.836 0.199 -2.441 1.00 92.25 197 ALA A O 1
ATOM 1546 N N . GLY A 1 198 ? -10.783 1.111 -0.690 1.00 89.94 198 GLY A N 1
ATOM 1547 C CA . GLY A 1 198 ? -9.734 1.753 -1.486 1.00 89.94 198 GLY A CA 1
ATOM 1548 C C . GLY A 1 198 ? -8.910 0.741 -2.288 1.00 89.94 198 GLY A C 1
ATOM 1549 O O . GLY A 1 198 ? -8.620 0.960 -3.464 1.00 89.94 198 GLY A O 1
ATOM 1550 N N . SER A 1 199 ? -8.619 -0.420 -1.696 1.00 85.75 199 SER A N 1
ATOM 1551 C CA . SER A 1 199 ? -7.911 -1.516 -2.371 1.00 85.75 199 SER A CA 1
ATOM 1552 C C . SER A 1 199 ? -8.726 -2.161 -3.502 1.00 85.75 199 SER A C 1
ATOM 1554 O O . SER A 1 199 ? -8.140 -2.774 -4.392 1.00 85.75 199 SER A O 1
ATOM 1556 N N . TRP A 1 200 ? -10.058 -2.026 -3.516 1.00 87.81 200 TRP A N 1
ATOM 1557 C CA . TRP A 1 200 ? -10.907 -2.568 -4.588 1.00 87.81 200 TRP A CA 1
ATOM 1558 C C . TRP A 1 200 ? -10.759 -1.798 -5.897 1.00 87.81 200 TRP A C 1
ATOM 1560 O O . TRP A 1 200 ? -10.895 -2.372 -6.974 1.00 87.81 200 TRP A O 1
ATOM 1570 N N . VAL A 1 201 ? -10.463 -0.502 -5.805 1.00 87.44 201 VAL A N 1
ATOM 1571 C CA . VAL A 1 201 ? -10.321 0.391 -6.961 1.00 87.44 201 VAL A CA 1
ATOM 1572 C C . VAL A 1 201 ? -8.924 0.281 -7.588 1.00 87.44 201 VAL A C 1
ATOM 1574 O O . VAL A 1 201 ? -8.721 0.691 -8.729 1.00 87.44 201 VAL A O 1
ATOM 1577 N N . PHE A 1 202 ? -7.962 -0.330 -6.891 1.00 86.50 202 PHE A N 1
ATOM 1578 C CA . PHE A 1 202 ? -6.586 -0.486 -7.365 1.00 86.50 202 PHE A CA 1
ATOM 1579 C C . PHE A 1 202 ? -6.475 -1.116 -8.768 1.00 86.50 202 PHE A C 1
ATOM 1581 O O . PHE A 1 202 ? -5.962 -0.427 -9.648 1.00 86.50 202 PHE A O 1
ATOM 1588 N N . PRO A 1 203 ? -6.996 -2.332 -9.055 1.00 89.56 203 PRO A N 1
ATOM 1589 C CA . PRO A 1 203 ? -6.838 -2.932 -10.384 1.00 89.56 203 PRO A CA 1
ATOM 1590 C C . PRO A 1 203 ? -7.468 -2.097 -11.508 1.00 89.56 203 PRO A C 1
ATOM 1592 O O . PRO A 1 203 ? -7.041 -2.183 -12.658 1.00 89.56 203 PRO A O 1
ATOM 1595 N N . LEU A 1 204 ? -8.447 -1.244 -11.195 1.00 91.19 204 LEU A N 1
ATOM 1596 C CA . LEU A 1 204 ? -8.965 -0.281 -12.158 1.00 91.19 204 LEU A CA 1
ATOM 1597 C C . LEU A 1 204 ? -7.929 0.806 -12.473 1.00 91.19 204 LEU A C 1
ATOM 1599 O O . LEU A 1 204 ? -7.602 1.033 -13.636 1.00 91.19 204 LEU A O 1
ATOM 1603 N N . VAL A 1 205 ? -7.417 1.479 -11.443 1.00 89.62 205 VAL A N 1
ATOM 1604 C CA . VAL A 1 205 ? -6.597 2.693 -11.586 1.00 89.62 205 VAL A CA 1
ATOM 1605 C C . VAL A 1 205 ? -5.158 2.397 -11.996 1.00 89.62 205 VAL A C 1
ATOM 1607 O O . VAL A 1 205 ? -4.570 3.183 -12.735 1.00 89.62 205 VAL A O 1
ATOM 1610 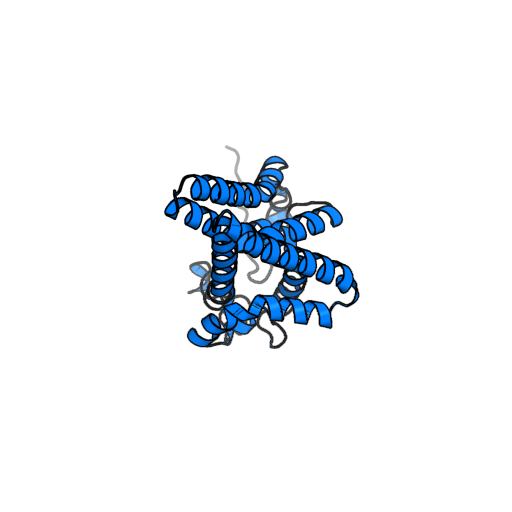N N . THR A 1 206 ? -4.586 1.284 -11.547 1.00 87.81 206 THR A N 1
ATOM 1611 C CA . THR A 1 206 ? -3.164 0.971 -11.768 1.00 87.81 206 THR A CA 1
ATOM 1612 C C . THR A 1 206 ? -2.932 -0.055 -12.862 1.00 87.81 206 THR A C 1
ATOM 1614 O O . THR A 1 206 ? -1.820 -0.141 -13.374 1.00 87.81 206 THR A O 1
ATOM 1617 N N . VAL A 1 207 ? -3.971 -0.785 -13.277 1.00 90.69 207 VAL A N 1
ATOM 1618 C CA . VAL A 1 207 ? -3.854 -1.821 -14.306 1.00 90.69 207 VAL A CA 1
ATOM 1619 C C . VAL A 1 207 ? -4.753 -1.514 -15.503 1.00 90.69 207 VAL A C 1
ATOM 1621 O O . VAL A 1 207 ? -4.234 -1.171 -16.561 1.00 90.69 207 VAL A O 1
ATOM 1624 N N . PHE A 1 208 ? -6.079 -1.561 -15.350 1.00 91.88 208 PHE A N 1
ATOM 1625 C CA . PHE A 1 208 ? -7.023 -1.449 -16.475 1.00 91.88 208 PHE A CA 1
ATOM 1626 C C . PHE A 1 208 ? -6.962 -0.103 -17.213 1.00 91.88 208 PHE A C 1
ATOM 1628 O O . PHE A 1 208 ? -6.950 -0.057 -18.444 1.00 91.88 208 PHE A O 1
ATOM 1635 N N . ILE A 1 209 ? -6.940 1.005 -16.470 1.00 91.19 209 ILE A N 1
ATOM 1636 C CA . ILE A 1 209 ? -6.869 2.353 -17.042 1.00 91.19 209 ILE A CA 1
ATOM 1637 C C . ILE A 1 209 ? -5.523 2.593 -17.760 1.00 91.19 209 ILE A C 1
ATOM 1639 O O . ILE A 1 209 ? -5.539 3.030 -18.916 1.00 91.19 209 ILE A O 1
ATOM 1643 N N . PRO A 1 210 ? -4.357 2.333 -17.133 1.00 89.31 210 PRO A N 1
ATOM 1644 C CA . PRO A 1 210 ? -3.076 2.681 -17.735 1.00 89.31 210 PRO A CA 1
ATOM 1645 C C . PRO A 1 210 ? -2.549 1.674 -18.753 1.00 89.31 210 PRO A C 1
ATOM 1647 O O . PRO A 1 210 ? -1.681 2.076 -19.523 1.00 89.31 210 PRO A O 1
ATOM 1650 N N . HIS A 1 211 ? -3.047 0.435 -18.816 1.00 89.94 211 HIS A N 1
ATOM 1651 C CA . HIS A 1 211 ? -2.514 -0.587 -19.724 1.00 89.94 211 HIS A CA 1
ATOM 1652 C C . HIS A 1 211 ? -3.449 -0.915 -20.887 1.00 89.94 211 HIS A C 1
ATOM 1654 O O . HIS A 1 211 ? -4.670 -0.829 -20.780 1.00 89.94 211 HIS A O 1
ATOM 1660 N N . ASN A 1 212 ? -2.855 -1.314 -22.009 1.00 88.31 212 ASN A N 1
ATOM 1661 C CA . ASN A 1 212 ? -3.536 -1.872 -23.164 1.00 88.31 212 ASN A CA 1
ATOM 1662 C C . ASN A 1 212 ? -3.077 -3.314 -23.394 1.00 88.31 212 ASN A C 1
ATOM 1664 O O . ASN A 1 212 ? -1.989 -3.530 -23.922 1.00 88.31 212 ASN A O 1
ATOM 1668 N N . ALA A 1 213 ? -3.922 -4.283 -23.046 1.00 87.00 213 ALA A N 1
ATOM 1669 C CA . ALA A 1 213 ? -3.637 -5.707 -23.224 1.00 87.00 213 ALA A CA 1
ATOM 1670 C C . ALA A 1 213 ? -3.331 -6.111 -24.680 1.00 87.00 213 ALA A C 1
ATOM 1672 O O . ALA A 1 213 ? -2.580 -7.050 -24.911 1.00 87.00 213 ALA A O 1
ATOM 1673 N N . GLU A 1 214 ? -3.873 -5.387 -25.663 1.00 86.25 214 GLU A N 1
ATOM 1674 C CA . GLU A 1 214 ? -3.672 -5.667 -27.094 1.00 86.25 214 GLU A CA 1
ATOM 1675 C C . GLU A 1 214 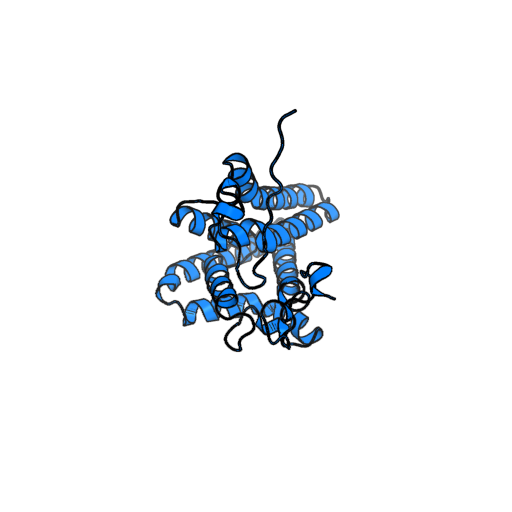? -2.344 -5.113 -27.649 1.00 86.25 214 GLU A C 1
ATOM 1677 O O . GLU A 1 214 ? -2.001 -5.348 -28.811 1.00 86.25 214 GLU A O 1
ATOM 1682 N N . GLY A 1 215 ? -1.597 -4.352 -26.840 1.00 84.56 215 GLY A N 1
ATOM 1683 C CA . GLY A 1 215 ? -0.310 -3.785 -27.233 1.00 84.56 215 GLY A CA 1
ATOM 1684 C C . GLY A 1 215 ? 0.728 -4.871 -27.523 1.00 84.56 215 GLY A C 1
ATOM 1685 O O . GLY A 1 215 ? 0.968 -5.748 -26.698 1.00 84.56 215 GLY A O 1
ATOM 1686 N N . GLN A 1 216 ? 1.378 -4.781 -28.684 1.00 83.25 216 GLN A N 1
ATOM 1687 C CA . GLN A 1 216 ? 2.397 -5.740 -29.141 1.00 83.25 216 GLN A CA 1
ATOM 1688 C C . GLN A 1 216 ? 3.817 -5.384 -28.670 1.00 83.25 216 GLN A C 1
ATOM 1690 O O . GLN A 1 216 ? 4.753 -6.156 -28.844 1.00 83.25 216 GLN A O 1
ATOM 1695 N N . THR A 1 217 ? 3.998 -4.195 -28.095 1.00 83.94 217 THR A N 1
ATOM 1696 C CA . THR A 1 217 ? 5.280 -3.677 -27.599 1.00 83.94 217 THR A CA 1
ATOM 1697 C C . THR A 1 217 ? 5.092 -3.039 -26.222 1.00 83.94 217 THR A C 1
ATOM 1699 O O . THR A 1 217 ? 4.000 -2.534 -25.950 1.00 83.94 217 THR A O 1
ATOM 1702 N N . PRO A 1 218 ? 6.135 -2.941 -25.375 1.00 79.81 218 PRO A N 1
ATOM 1703 C CA . PRO A 1 218 ? 6.019 -2.296 -24.060 1.00 79.81 218 PRO A CA 1
ATOM 1704 C C . PRO A 1 218 ? 5.453 -0.868 -24.126 1.00 79.81 218 PRO A C 1
ATOM 1706 O O . PRO A 1 218 ? 4.628 -0.463 -23.305 1.00 79.81 218 PRO A O 1
ATOM 1709 N N . LEU A 1 219 ? 5.831 -0.109 -25.163 1.00 81.62 219 LEU A N 1
ATOM 1710 C CA . LEU A 1 219 ? 5.286 1.226 -25.399 1.00 81.62 219 LEU A CA 1
ATOM 1711 C C . LEU A 1 219 ? 3.786 1.166 -25.721 1.00 81.62 219 LEU A C 1
ATOM 1713 O O . LEU A 1 219 ? 2.992 1.920 -25.155 1.00 81.62 219 LEU A O 1
ATOM 1717 N N . THR A 1 220 ? 3.382 0.253 -26.611 1.00 85.06 220 THR A N 1
ATOM 1718 C CA . THR A 1 220 ? 1.979 0.124 -27.032 1.00 85.06 220 THR A CA 1
ATOM 1719 C C . THR A 1 220 ? 1.074 -0.504 -25.968 1.00 85.06 220 THR A C 1
ATOM 1721 O O . THR A 1 220 ? -0.141 -0.292 -26.001 1.00 85.06 220 THR A O 1
ATOM 1724 N N . GLN A 1 221 ? 1.659 -1.183 -24.981 1.00 86.19 221 GLN A N 1
ATOM 1725 C CA . GLN A 1 221 ? 0.984 -1.728 -23.802 1.00 86.19 221 GLN A CA 1
ATOM 1726 C C . GLN A 1 221 ? 0.639 -0.675 -22.739 1.00 86.19 221 GLN A C 1
ATOM 1728 O O . GLN A 1 221 ? -0.112 -0.974 -21.819 1.00 86.19 221 GLN A O 1
ATOM 1733 N N . THR A 1 222 ? 1.104 0.572 -22.867 1.00 84.06 222 THR A N 1
ATOM 1734 C CA . THR A 1 222 ? 0.744 1.680 -21.958 1.00 84.06 222 THR A CA 1
ATOM 1735 C C . THR A 1 222 ? -0.248 2.627 -22.639 1.00 84.06 222 THR A C 1
ATOM 1737 O O . THR A 1 222 ? 0.043 3.093 -23.727 1.00 84.06 222 THR A O 1
ATOM 1740 N N . ARG A 1 223 ? -1.402 2.971 -22.058 1.00 80.69 223 ARG A N 1
ATOM 1741 C CA . ARG A 1 223 ? -2.408 3.898 -22.632 1.00 80.69 223 ARG A CA 1
ATOM 1742 C C . ARG A 1 223 ? -2.144 5.364 -22.292 1.00 80.69 223 ARG A C 1
ATOM 1744 O O . ARG A 1 223 ? -2.117 6.216 -23.177 1.00 80.69 223 ARG A O 1
ATOM 1751 N N . LEU A 1 224 ? -1.985 5.672 -21.004 1.00 74.00 224 LEU A N 1
ATOM 1752 C CA . LEU A 1 224 ? -2.019 7.057 -20.516 1.00 74.00 224 LEU A CA 1
ATOM 1753 C C . LEU A 1 224 ? -0.638 7.683 -20.336 1.00 74.00 224 LEU A C 1
ATOM 1755 O O . LEU A 1 224 ? -0.457 8.840 -20.713 1.00 74.00 224 LEU A O 1
ATOM 1759 N N . PHE A 1 225 ? 0.345 6.929 -19.846 1.00 71.19 225 PHE A N 1
ATOM 1760 C CA . PHE A 1 225 ? 1.685 7.437 -19.519 1.00 71.19 225 PHE A CA 1
ATOM 1761 C C . PHE A 1 225 ? 2.643 7.466 -20.719 1.00 71.19 225 PHE A C 1
ATOM 1763 O O . PHE A 1 225 ? 3.838 7.222 -20.589 1.00 71.19 225 PHE A O 1
ATOM 1770 N N . ARG A 1 226 ? 2.113 7.775 -21.906 1.00 67.81 226 ARG A N 1
ATOM 1771 C CA . ARG A 1 226 ? 2.919 8.081 -23.091 1.00 67.81 226 ARG A CA 1
ATOM 1772 C C . ARG A 1 226 ? 3.140 9.583 -23.173 1.00 67.81 226 ARG A C 1
ATOM 1774 O O . ARG A 1 226 ? 2.180 10.346 -23.049 1.00 67.81 226 ARG A O 1
ATOM 1781 N N . GLY A 1 227 ? 4.378 9.999 -23.433 1.00 64.69 227 GLY A N 1
ATOM 1782 C CA . GLY A 1 227 ? 4.654 11.374 -23.846 1.00 64.69 227 GLY A CA 1
ATOM 1783 C C . GLY A 1 227 ? 3.849 11.728 -25.100 1.00 64.69 227 GLY A C 1
ATOM 1784 O O . GLY A 1 227 ? 3.498 10.841 -25.879 1.00 64.69 227 GLY A O 1
ATOM 1785 N N . ILE A 1 228 ? 3.563 13.016 -25.304 1.00 68.06 228 ILE A N 1
ATOM 1786 C CA . ILE A 1 228 ? 2.777 13.519 -26.451 1.00 68.06 228 ILE A CA 1
ATOM 1787 C C . ILE A 1 228 ? 3.317 12.963 -27.782 1.00 68.06 228 ILE A C 1
ATOM 1789 O O . ILE A 1 228 ? 2.546 12.577 -28.653 1.00 68.06 228 ILE A O 1
ATOM 1793 N N . TRP A 1 229 ? 4.638 12.825 -27.883 1.00 62.31 229 TRP A N 1
ATOM 1794 C CA . TRP A 1 229 ? 5.351 12.325 -29.058 1.00 62.31 229 TRP A CA 1
ATOM 1795 C C . TRP A 1 229 ? 5.205 10.822 -29.324 1.00 62.31 229 TRP A C 1
ATOM 1797 O O . TRP A 1 229 ? 5.412 10.396 -30.446 1.00 62.31 229 TRP A O 1
ATOM 1807 N N . ALA A 1 230 ? 4.824 10.019 -28.327 1.00 59.72 230 ALA A N 1
ATOM 1808 C CA . ALA A 1 230 ? 4.601 8.577 -28.485 1.00 59.72 230 ALA A CA 1
ATOM 1809 C C . ALA A 1 230 ? 3.141 8.228 -28.853 1.00 59.72 230 ALA A C 1
ATOM 1811 O O . ALA A 1 230 ? 2.744 7.059 -28.812 1.00 59.72 230 ALA A O 1
ATOM 1812 N N . ARG A 1 231 ? 2.317 9.250 -29.130 1.00 54.84 231 ARG A N 1
ATOM 1813 C CA . ARG A 1 231 ? 0.931 9.128 -29.611 1.00 54.84 231 ARG A CA 1
ATOM 1814 C C . ARG A 1 231 ? 0.755 9.588 -31.068 1.00 54.84 231 ARG A C 1
ATOM 1816 O O . ARG A 1 231 ? -0.350 9.437 -31.583 1.00 54.84 231 ARG A O 1
ATOM 1823 N N . LEU A 1 232 ? 1.796 10.172 -31.669 1.00 52.97 232 LEU A N 1
ATOM 1824 C CA . LEU A 1 232 ? 1.885 10.530 -33.090 1.00 52.97 232 LEU A CA 1
ATOM 1825 C C . LEU A 1 232 ? 2.453 9.347 -33.878 1.00 52.97 232 LEU A C 1
ATOM 1827 O O . LEU A 1 232 ? 2.011 9.170 -35.030 1.00 52.97 232 LEU A O 1
#

Sequence (232 aa):
MTTTKPCTVTADADRLPTLTELGRDLLHVSSVRRAMTIGLPFLAMAGYAIFSSMGWWPVAVIAVMALCFITYGSTSHDLVHQTLGLRRSWNQFWLSLIELLSLRSGTAYRLSHLHHHQHLLESSDIEGSAAHMSLIATLLCGPTLQIRLWIWAWKNHPHHRKQLLLEATGVFVLACSAGIAMYWTIVPLVYAVLVVAGSWVFPLVTVFIPHNAEGQTPLTQTRLFRGIWARL

Secondary structure (DSSP, 8-state):
---PPP------TTPPPPHHHH-GGGG---HHHHHHHHHHHHHHHHHHHHHHHTT-HHHHHHHHHHHHHHHHHSHHHHHHTTTT---HHHHHHHHHHHHHHTT--HHHHHHHHHHHHHSTTSTT-TTGGGGGS-HHHHHHHHHHHHHHHHHHHHHH-GGGHHHHHHHHHHHHHHHHHHHHHTTT-SHHHHHHHHHHHHHHHHIIIIIITTB-TT-SSTTTTBSSS--GGGG-

pLDDT: mean 90.01, std 13.0, range [38.56, 98.62]

Radius of gyration: 20.86 Å; chains: 1; bounding box: 52×56×56 Å